Protein AF-A0A8X6Y2C9-F1 (afdb_monomer_lite)

Radius of gyration: 22.51 Å; chains: 1; bounding box: 79×58×52 Å

pLDDT: mean 70.16, std 21.87, range [25.2, 94.19]

Organism: NCBI:txid2747483

Structure (mmCIF, N/CA/C/O backbone):
data_AF-A0A8X6Y2C9-F1
#
_entry.id   AF-A0A8X6Y2C9-F1
#
loop_
_atom_site.group_PDB
_atom_site.id
_atom_site.type_symbol
_atom_site.label_atom_id
_atom_site.label_alt_id
_atom_site.label_comp_id
_atom_site.label_asym_id
_atom_site.label_entity_id
_atom_site.label_seq_id
_atom_site.pdbx_PDB_ins_code
_atom_site.Cartn_x
_atom_site.Cartn_y
_atom_site.Cartn_z
_atom_site.occupancy
_atom_site.B_iso_or_equiv
_atom_site.auth_seq_id
_atom_site.auth_comp_id
_atom_site.auth_asym_id
_atom_site.auth_atom_id
_atom_site.pdbx_PDB_model_num
ATOM 1 N N . MET A 1 1 ? 17.420 25.147 -17.576 1.00 33.81 1 MET A N 1
ATOM 2 C CA . MET A 1 1 ? 16.337 26.021 -17.066 1.00 33.81 1 MET A CA 1
ATOM 3 C C . MET A 1 1 ? 15.923 25.520 -15.687 1.00 33.81 1 MET A C 1
ATOM 5 O O . MET A 1 1 ? 15.596 24.346 -15.585 1.00 33.81 1 MET A O 1
ATOM 9 N N . ARG A 1 2 ? 15.961 26.350 -14.636 1.00 35.62 2 ARG A N 1
ATOM 10 C CA . ARG A 1 2 ? 15.297 26.038 -13.353 1.00 35.62 2 ARG A CA 1
ATOM 11 C C . ARG A 1 2 ? 13.885 26.624 -13.417 1.00 35.62 2 ARG A C 1
ATOM 13 O O . ARG A 1 2 ? 13.754 27.781 -13.800 1.00 35.62 2 ARG A O 1
ATOM 20 N N . ARG A 1 3 ? 12.850 25.849 -13.085 1.00 40.28 3 ARG A N 1
ATOM 21 C CA . ARG A 1 3 ? 11.472 26.363 -13.002 1.00 40.28 3 ARG A CA 1
ATOM 22 C C . ARG A 1 3 ? 11.284 26.976 -11.614 1.00 40.28 3 ARG A C 1
ATOM 24 O O . ARG A 1 3 ? 11.578 26.311 -10.624 1.00 40.28 3 ARG A O 1
ATOM 31 N N . SER A 1 4 ? 10.870 28.236 -11.542 1.00 37.91 4 SER A N 1
ATOM 32 C CA . SER A 1 4 ? 10.647 28.934 -10.277 1.00 37.91 4 SER A CA 1
ATOM 33 C C . SER A 1 4 ? 9.431 28.366 -9.538 1.00 37.91 4 SER A C 1
ATOM 35 O O . SER A 1 4 ? 8.377 28.145 -10.131 1.00 37.91 4 SER A O 1
ATOM 37 N N . GLN A 1 5 ? 9.574 28.164 -8.227 1.00 46.62 5 GLN A N 1
ATOM 38 C CA . GLN A 1 5 ? 8.449 28.137 -7.293 1.00 46.62 5 GLN A CA 1
ATOM 39 C C . GLN A 1 5 ? 8.512 29.417 -6.464 1.00 46.62 5 GLN A C 1
ATOM 41 O O . GLN A 1 5 ? 9.248 29.507 -5.484 1.00 46.62 5 GLN A O 1
ATOM 46 N N . GLU A 1 6 ? 7.756 30.426 -6.886 1.00 44.75 6 GLU A N 1
ATOM 47 C CA . GLU A 1 6 ? 7.560 31.646 -6.109 1.00 44.75 6 GLU A CA 1
ATOM 48 C C . GLU A 1 6 ? 6.491 31.395 -5.042 1.00 44.75 6 GLU A C 1
ATOM 50 O O . GLU A 1 6 ? 5.298 31.609 -5.256 1.00 44.75 6 GLU A O 1
ATOM 55 N N . CYS A 1 7 ? 6.919 30.934 -3.865 1.00 53.97 7 CYS A N 1
ATOM 56 C CA . CYS A 1 7 ? 6.076 30.976 -2.672 1.00 53.97 7 CYS A CA 1
ATOM 57 C C . CYS A 1 7 ? 5.871 32.441 -2.259 1.00 53.97 7 CYS A C 1
ATOM 59 O O . CYS A 1 7 ? 6.694 33.024 -1.552 1.00 53.97 7 CYS A O 1
ATOM 61 N N . SER A 1 8 ? 4.781 33.040 -2.744 1.00 54.94 8 SER A N 1
ATOM 62 C CA . SER A 1 8 ? 4.395 34.422 -2.443 1.00 54.94 8 SER A CA 1
ATOM 63 C C . SER A 1 8 ? 4.280 34.679 -0.935 1.00 54.94 8 SER A C 1
ATOM 65 O O . SER A 1 8 ? 3.746 33.859 -0.184 1.00 54.94 8 SER A O 1
ATOM 67 N N . LYS A 1 9 ? 4.729 35.861 -0.493 1.00 63.56 9 LYS A N 1
ATOM 68 C CA . LYS A 1 9 ? 4.618 36.341 0.895 1.00 63.56 9 LYS A CA 1
ATOM 69 C C . LYS A 1 9 ? 3.190 36.803 1.249 1.00 63.56 9 LYS A C 1
ATOM 71 O O . LYS A 1 9 ? 3.012 37.953 1.638 1.00 63.56 9 LYS A O 1
ATOM 76 N N . SER A 1 10 ? 2.181 35.937 1.132 1.00 65.81 10 SER A N 1
ATOM 77 C CA . SER A 1 10 ? 0.881 36.117 1.810 1.00 65.81 10 SER A CA 1
ATOM 78 C C . SER A 1 10 ? 0.013 34.851 1.752 1.00 65.81 10 SER A C 1
ATOM 80 O O . SER A 1 10 ? -0.954 34.782 0.998 1.00 65.81 10 SER A O 1
ATOM 82 N N . PHE A 1 11 ? 0.350 33.835 2.550 1.00 68.19 11 PHE A N 1
ATOM 83 C CA . PHE A 1 11 ? -0.528 32.681 2.766 1.00 68.19 11 PHE A CA 1
ATOM 84 C C . PHE A 1 11 ? -0.586 32.336 4.255 1.00 68.19 11 PHE A C 1
ATOM 86 O O . PHE A 1 11 ? 0.386 31.853 4.830 1.00 68.19 11 PHE A O 1
ATOM 93 N N . VAL A 1 12 ? -1.741 32.601 4.867 1.00 80.81 12 VAL A N 1
ATOM 94 C CA . VAL A 1 12 ? -2.097 32.142 6.213 1.00 80.81 12 VAL A CA 1
ATOM 95 C C . VAL A 1 12 ? -3.151 31.059 6.038 1.00 80.81 12 VAL A C 1
ATOM 97 O O . VAL A 1 12 ? -4.280 31.357 5.655 1.00 80.81 12 VAL A O 1
ATOM 100 N N . ASP A 1 13 ? -2.772 29.808 6.280 1.00 81.38 13 ASP A N 1
ATOM 101 C CA . ASP A 1 13 ? -3.717 28.695 6.309 1.00 81.38 13 ASP A CA 1
ATOM 102 C C . ASP A 1 13 ? -4.386 28.597 7.690 1.00 81.38 13 ASP A C 1
ATOM 104 O O . ASP A 1 13 ? -3.751 28.812 8.724 1.00 81.38 13 ASP A O 1
ATOM 108 N N . GLN A 1 14 ? -5.680 28.279 7.695 1.00 84.75 14 GLN A N 1
ATOM 109 C CA . GLN A 1 14 ? -6.484 27.999 8.891 1.00 84.75 14 GLN A CA 1
ATOM 110 C C . GLN A 1 14 ? -7.299 26.702 8.723 1.00 84.75 14 GLN A C 1
ATOM 112 O O . GLN A 1 14 ? -8.355 26.526 9.334 1.00 84.75 14 GLN A O 1
ATOM 117 N N . SER A 1 15 ? -6.814 25.787 7.880 1.00 90.44 15 SER A N 1
ATOM 118 C CA . SER A 1 15 ? -7.383 24.454 7.694 1.00 90.44 15 SER A CA 1
ATOM 119 C C . SER A 1 15 ? -7.352 23.634 8.986 1.00 90.44 15 SER A C 1
ATOM 121 O O . SER A 1 15 ? -6.408 23.680 9.773 1.00 90.44 15 SER A O 1
ATOM 123 N N . GLY A 1 16 ? -8.397 22.838 9.197 1.00 90.12 16 GLY A N 1
ATOM 124 C CA . GLY A 1 16 ? -8.560 22.010 10.387 1.00 90.12 16 GLY A CA 1
ATOM 125 C C . GLY A 1 16 ? -9.852 21.201 10.339 1.00 90.12 16 GLY A C 1
ATOM 126 O O . GLY A 1 16 ? -10.563 21.199 9.335 1.00 90.12 16 GLY A O 1
ATOM 127 N N . PHE A 1 17 ? -10.173 20.513 11.434 1.00 88.56 17 PHE A N 1
ATOM 128 C CA . PHE A 1 17 ? -11.377 19.690 11.553 1.00 88.56 17 PHE A CA 1
ATOM 129 C C . PHE A 1 17 ? -12.195 20.073 12.791 1.00 88.56 17 PHE A C 1
ATOM 131 O O . PHE A 1 17 ? -11.650 20.459 13.823 1.00 88.56 17 PHE A O 1
ATOM 138 N N . LYS A 1 18 ? -13.523 19.945 12.695 1.00 88.75 18 LYS A N 1
ATOM 139 C CA . LYS A 1 18 ? -14.457 20.180 13.802 1.00 88.75 18 LYS A CA 1
ATOM 140 C C . LYS A 1 18 ? -15.058 18.851 14.248 1.00 88.75 18 LYS A C 1
ATOM 142 O O . LYS A 1 18 ? -15.754 18.199 13.475 1.00 88.75 18 LYS A O 1
ATOM 147 N N . VAL A 1 19 ? -14.789 18.455 15.491 1.00 87.94 19 VAL A N 1
ATOM 148 C CA . VAL A 1 19 ? -15.338 17.225 16.078 1.00 87.94 19 VAL A CA 1
ATOM 149 C C . VAL A 1 19 ? -16.692 17.521 16.716 1.00 87.94 19 VAL A C 1
ATOM 151 O O . VAL A 1 19 ? -16.802 18.399 17.567 1.00 87.94 19 VAL A O 1
ATOM 154 N N . TYR A 1 20 ? -17.706 16.747 16.339 1.00 87.56 20 TYR A N 1
ATOM 155 C CA . TYR A 1 20 ? -19.001 16.713 17.013 1.00 87.56 20 TYR A CA 1
ATOM 156 C C . TYR A 1 20 ? -19.075 15.436 17.851 1.00 87.56 20 TYR A C 1
ATOM 158 O O . TYR A 1 20 ? -18.937 14.335 17.319 1.00 87.56 20 TYR A O 1
ATOM 166 N N . PHE A 1 21 ? -19.275 15.579 19.160 1.00 88.62 21 PHE A N 1
ATOM 167 C CA . PHE A 1 21 ? -19.332 14.467 20.109 1.00 88.62 21 PHE A CA 1
ATOM 168 C C . PHE A 1 21 ? -20.653 14.466 20.888 1.00 88.62 21 PHE A C 1
ATOM 170 O O . PHE A 1 21 ? -21.414 15.430 20.872 1.00 88.62 21 PHE A O 1
ATOM 177 N N . THR A 1 22 ? -20.928 13.354 21.565 1.00 89.88 22 THR A N 1
ATOM 178 C CA . THR A 1 22 ? -22.046 13.194 22.502 1.00 89.88 22 THR A CA 1
ATOM 179 C C . THR A 1 22 ? -21.473 12.865 23.883 1.00 89.88 22 THR A C 1
ATOM 181 O O . THR A 1 22 ? -20.456 12.172 23.942 1.00 89.88 22 THR A O 1
ATOM 184 N N . PRO A 1 23 ? -22.075 13.338 24.992 1.00 90.19 23 PRO A N 1
ATOM 185 C CA . PRO A 1 23 ? -21.642 12.955 26.337 1.00 90.19 23 PRO A CA 1
ATOM 186 C C . PRO A 1 23 ? -21.921 11.475 26.655 1.00 90.19 23 PRO A C 1
ATOM 188 O O . PRO A 1 23 ? -21.314 10.922 27.566 1.00 90.19 23 PRO A O 1
ATOM 191 N N . ASN A 1 24 ? -22.820 10.825 25.907 1.00 91.69 24 ASN A N 1
ATOM 192 C CA . ASN A 1 24 ? -23.211 9.437 26.133 1.00 91.69 24 ASN A CA 1
ATOM 193 C C . ASN A 1 24 ? -22.386 8.493 25.249 1.00 91.69 24 ASN A C 1
ATOM 195 O O . ASN A 1 24 ? -22.417 8.593 24.020 1.00 91.69 24 ASN A O 1
ATOM 199 N N . LEU A 1 25 ? -21.681 7.542 25.867 1.00 87.19 25 LEU A N 1
ATOM 200 C CA . LEU A 1 25 ? -20.888 6.542 25.149 1.00 87.19 25 LEU A CA 1
ATOM 201 C C . LEU A 1 25 ? -21.763 5.673 24.228 1.00 87.19 25 LEU A C 1
ATOM 203 O O . LEU A 1 25 ? -22.886 5.292 24.565 1.00 87.19 25 LEU A O 1
ATOM 207 N N . ARG A 1 26 ? -21.225 5.329 23.052 1.00 85.31 26 ARG A N 1
ATOM 208 C CA . ARG A 1 26 ? -21.839 4.358 22.133 1.00 85.31 26 ARG A CA 1
ATOM 209 C C . ARG A 1 26 ? -21.495 2.930 22.571 1.00 85.31 26 ARG A C 1
ATOM 211 O O . ARG A 1 26 ? -20.509 2.709 23.259 1.00 85.31 26 ARG A O 1
ATOM 218 N N . ARG A 1 27 ? -22.279 1.944 22.116 1.00 83.19 27 ARG A N 1
ATOM 219 C CA . ARG A 1 27 ? -22.096 0.516 22.464 1.00 83.19 27 ARG A CA 1
ATOM 220 C C . ARG A 1 27 ? -20.717 -0.054 22.086 1.00 83.19 27 ARG A C 1
ATOM 222 O O . ARG A 1 27 ? -20.278 -1.003 22.723 1.00 83.19 27 ARG A O 1
ATOM 229 N N . TYR A 1 28 ? -20.070 0.482 21.051 1.00 81.69 28 TYR A N 1
ATOM 230 C CA . TYR A 1 28 ? -18.765 0.027 20.569 1.00 81.69 28 TYR A CA 1
ATOM 231 C C . TYR A 1 28 ? -17.891 1.218 20.164 1.00 81.69 28 TYR A C 1
ATOM 233 O O . TYR A 1 28 ? -18.370 2.123 19.476 1.00 81.69 28 TYR A O 1
ATOM 241 N N . ASP A 1 29 ? -16.607 1.160 20.518 1.00 81.38 29 ASP A N 1
ATOM 242 C CA . ASP A 1 29 ? -15.560 2.015 19.954 1.00 81.38 29 ASP A CA 1
ATOM 243 C C . ASP A 1 29 ? -15.336 1.689 18.474 1.00 81.38 29 ASP A C 1
ATOM 245 O O . ASP A 1 29 ? -15.275 0.517 18.103 1.00 81.38 29 ASP A O 1
ATOM 249 N N . ALA A 1 30 ? -15.126 2.710 17.644 1.00 81.88 30 ALA A N 1
ATOM 250 C CA . ALA A 1 30 ? -14.674 2.544 16.264 1.00 81.88 30 ALA A CA 1
ATOM 251 C C . ALA A 1 30 ? -13.187 2.906 16.113 1.00 81.88 30 ALA A C 1
ATOM 253 O O . ALA A 1 30 ? -12.636 3.680 16.894 1.00 81.88 30 ALA A O 1
ATOM 254 N N . MET A 1 31 ? -12.537 2.334 15.103 1.00 82.88 31 MET A N 1
ATOM 255 C CA . MET A 1 31 ? -11.120 2.509 14.790 1.00 82.88 31 MET A CA 1
ATOM 256 C C . MET A 1 31 ? -10.895 2.282 13.288 1.00 82.88 31 MET A C 1
ATOM 258 O O . MET A 1 31 ? -11.702 1.631 12.630 1.00 82.88 31 MET A O 1
ATOM 262 N N . THR A 1 32 ? -9.794 2.794 12.738 1.00 82.25 32 THR A N 1
ATOM 263 C CA . THR A 1 32 ? -9.388 2.508 11.352 1.00 82.25 32 THR A CA 1
ATOM 264 C C . THR A 1 32 ? -8.214 1.532 11.347 1.00 82.25 32 THR A C 1
ATOM 266 O O . THR A 1 32 ? -7.223 1.757 12.043 1.00 82.25 32 THR A O 1
ATOM 269 N N . LEU A 1 33 ? -8.308 0.459 10.557 1.00 85.62 33 LEU A N 1
ATOM 270 C CA . LEU A 1 33 ? -7.205 -0.450 10.256 1.00 85.62 33 LEU A CA 1
ATOM 271 C C . LEU A 1 33 ? -6.653 -0.110 8.870 1.00 85.62 33 LEU A C 1
ATOM 273 O O . LEU A 1 33 ? -7.358 -0.195 7.866 1.00 85.62 33 LEU A O 1
ATOM 277 N N . MET A 1 34 ? -5.374 0.241 8.813 1.00 88.44 34 MET A N 1
ATOM 278 C CA . MET A 1 34 ? -4.636 0.357 7.559 1.00 88.44 34 MET A CA 1
ATOM 279 C C . MET A 1 34 ? -4.104 -1.025 7.153 1.00 88.44 34 MET A C 1
ATOM 281 O O . MET A 1 34 ? -3.376 -1.654 7.927 1.00 88.44 34 MET A O 1
ATOM 285 N N . VAL A 1 35 ? -4.430 -1.486 5.948 1.00 90.44 35 VAL A N 1
ATOM 286 C CA . VAL A 1 35 ? -3.886 -2.723 5.361 1.00 90.44 35 VAL A CA 1
ATOM 287 C C . VAL A 1 35 ? -3.359 -2.468 3.954 1.00 90.44 35 VAL A C 1
ATOM 289 O O . VAL A 1 35 ? -3.814 -1.545 3.282 1.00 90.44 35 VAL A O 1
ATOM 292 N N . GLY A 1 36 ? -2.412 -3.289 3.502 1.00 90.62 36 GLY A N 1
ATOM 293 C CA . GLY A 1 36 ? -1.857 -3.207 2.152 1.00 90.62 36 GLY A CA 1
ATOM 294 C C . GLY A 1 36 ? -0.337 -3.306 2.128 1.00 90.62 36 GLY A C 1
ATOM 295 O O . GLY A 1 36 ? 0.266 -4.010 2.941 1.00 90.62 36 GLY A O 1
ATOM 296 N N . ALA A 1 37 ? 0.276 -2.652 1.147 1.00 93.06 37 ALA A N 1
ATOM 297 C CA . ALA A 1 37 ? 1.717 -2.637 0.987 1.00 93.06 37 ALA A CA 1
ATOM 298 C C . ALA A 1 37 ? 2.385 -1.742 2.040 1.00 93.06 37 ALA A C 1
ATOM 300 O O . ALA A 1 37 ? 1.828 -0.731 2.472 1.00 93.06 37 ALA A O 1
ATOM 301 N N . SER A 1 38 ? 3.607 -2.089 2.434 1.00 91.56 38 SER A N 1
ATOM 302 C CA . SER A 1 38 ? 4.461 -1.183 3.205 1.00 91.56 38 SER A CA 1
ATOM 303 C C . SER A 1 38 ? 4.731 0.102 2.413 1.00 91.56 38 SER A C 1
ATOM 305 O O . SER A 1 38 ? 4.991 0.054 1.212 1.00 91.56 38 SER A O 1
ATOM 307 N N . VAL A 1 39 ? 4.708 1.261 3.077 1.00 89.62 39 VAL A N 1
ATOM 308 C CA . VAL A 1 39 ? 5.066 2.548 2.453 1.00 89.62 39 VAL A CA 1
ATOM 309 C C . VAL A 1 39 ? 6.583 2.724 2.520 1.00 89.62 39 VAL A C 1
ATOM 311 O O . VAL A 1 39 ? 7.102 3.484 3.337 1.00 89.62 39 VAL A O 1
ATOM 314 N N . ASP A 1 40 ? 7.295 1.953 1.700 1.00 87.19 40 ASP A N 1
ATOM 315 C CA . ASP A 1 40 ? 8.756 1.952 1.617 1.00 87.19 40 ASP A CA 1
ATOM 316 C C . ASP A 1 40 ? 9.251 1.880 0.151 1.00 87.19 40 ASP A C 1
ATOM 318 O O . ASP A 1 40 ? 8.481 1.499 -0.738 1.00 87.19 40 ASP A O 1
ATOM 322 N N . PRO A 1 41 ? 10.518 2.249 -0.135 1.00 86.75 41 PRO A N 1
ATOM 323 C CA . PRO A 1 41 ? 11.042 2.318 -1.503 1.00 86.75 41 PRO A CA 1
ATOM 324 C C . PRO A 1 41 ? 11.225 0.965 -2.199 1.00 86.75 41 PRO A C 1
ATOM 326 O O . PRO A 1 41 ? 11.630 0.937 -3.356 1.00 86.75 41 PRO A O 1
ATOM 329 N N . CYS A 1 42 ? 10.988 -0.156 -1.521 1.00 86.56 42 CYS A N 1
ATOM 330 C CA . CYS A 1 42 ? 11.128 -1.489 -2.101 1.00 86.56 42 CYS A CA 1
ATOM 331 C C . CYS A 1 42 ? 9.829 -1.938 -2.792 1.00 86.56 42 CYS A C 1
ATOM 333 O O . CYS A 1 42 ? 9.840 -2.853 -3.608 1.00 86.56 42 CYS A O 1
ATOM 335 N N . ILE A 1 43 ? 8.721 -1.222 -2.581 1.00 89.69 43 ILE A N 1
ATOM 336 C CA . ILE A 1 43 ? 7.607 -1.212 -3.532 1.00 89.69 43 ILE A CA 1
ATOM 337 C C . ILE A 1 43 ? 8.051 -0.444 -4.786 1.00 89.69 43 ILE A C 1
ATOM 339 O O . ILE A 1 43 ? 8.351 0.748 -4.706 1.00 89.69 43 ILE A O 1
ATOM 343 N N . VAL A 1 44 ? 8.092 -1.104 -5.948 1.00 91.50 44 VAL A N 1
ATOM 344 C CA . VAL A 1 44 ? 8.496 -0.481 -7.223 1.00 91.50 44 VAL A CA 1
ATOM 345 C C . VAL A 1 44 ? 7.503 -0.767 -8.348 1.00 91.50 44 VAL A C 1
ATOM 347 O O . VAL A 1 44 ? 7.068 -1.897 -8.549 1.00 91.50 44 VAL A O 1
ATOM 350 N N . VAL A 1 45 ? 7.163 0.278 -9.104 1.00 92.50 45 VAL A N 1
ATOM 351 C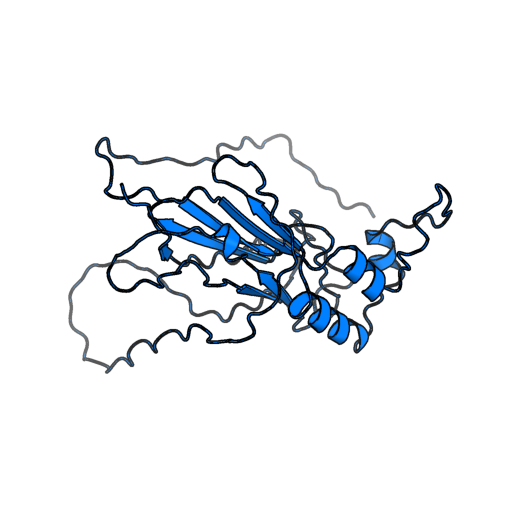 CA . VAL A 1 45 ? 6.311 0.245 -10.297 1.00 92.50 45 VAL A CA 1
ATOM 352 C C . VAL A 1 45 ? 7.171 0.633 -11.512 1.00 92.50 45 VAL A C 1
ATOM 354 O O . VAL A 1 45 ? 7.630 1.781 -11.600 1.00 92.50 45 VAL A O 1
ATOM 357 N N . PRO A 1 46 ? 7.407 -0.294 -12.458 1.00 92.31 46 PRO A N 1
ATOM 358 C CA . PRO A 1 46 ? 8.122 -0.021 -13.702 1.00 92.31 46 PRO A CA 1
ATOM 359 C C . PRO A 1 46 ? 7.444 1.059 -14.564 1.00 92.31 46 PRO A C 1
ATOM 361 O O . PRO A 1 46 ? 6.214 1.163 -14.549 1.00 92.31 46 PRO A O 1
ATOM 364 N N . PRO A 1 47 ? 8.199 1.834 -15.365 1.00 91.62 47 PRO A N 1
ATOM 365 C CA . PRO A 1 47 ? 7.634 2.775 -16.330 1.00 91.62 47 PRO A CA 1
ATOM 366 C C . PRO A 1 47 ? 6.948 2.062 -17.509 1.00 91.62 47 PRO A C 1
ATOM 368 O O . PRO A 1 47 ? 7.244 0.905 -17.824 1.00 91.62 47 PRO A O 1
ATOM 371 N N . GLY A 1 48 ? 6.043 2.769 -18.192 1.00 90.06 48 GLY A N 1
ATOM 372 C CA . GLY A 1 48 ? 5.449 2.321 -19.458 1.00 90.06 48 GLY A CA 1
ATOM 373 C C . GLY A 1 48 ? 4.381 1.219 -19.363 1.00 90.06 48 GLY A C 1
ATOM 374 O O . GLY A 1 48 ? 3.996 0.668 -20.394 1.00 90.06 48 GLY A O 1
ATOM 375 N N . ARG A 1 49 ? 3.893 0.851 -18.169 1.00 89.81 49 ARG A N 1
ATOM 376 C CA . ARG A 1 49 ? 3.009 -0.314 -17.971 1.00 89.81 49 ARG A CA 1
ATOM 377 C C . ARG A 1 49 ? 1.545 0.085 -17.820 1.00 89.81 49 ARG A C 1
ATOM 379 O O . ARG A 1 49 ? 1.156 0.661 -16.816 1.00 89.81 49 ARG A O 1
ATOM 386 N N . ARG A 1 50 ? 0.711 -0.318 -18.786 1.00 90.38 50 ARG A N 1
ATOM 387 C CA . ARG A 1 50 ? -0.757 -0.110 -18.771 1.00 90.38 50 ARG A CA 1
ATOM 388 C C . ARG A 1 50 ? -1.472 -0.833 -17.619 1.00 90.38 50 ARG A C 1
ATOM 390 O O . ARG A 1 50 ? -2.589 -0.475 -17.261 1.00 90.38 50 ARG A O 1
ATOM 397 N N . LYS A 1 51 ? -0.859 -1.899 -17.102 1.00 92.19 51 LYS A N 1
ATOM 398 C CA . LYS A 1 51 ? -1.236 -2.600 -15.873 1.00 92.19 51 LYS A CA 1
ATOM 399 C C . LYS A 1 51 ? 0.040 -3.095 -15.205 1.00 92.19 51 LYS A C 1
ATOM 401 O O . LYS A 1 51 ? 0.900 -3.638 -15.897 1.00 92.19 51 LYS A O 1
ATOM 406 N N . PHE A 1 52 ? 0.130 -2.917 -13.895 1.00 91.94 52 PHE A N 1
ATOM 407 C CA . PHE A 1 52 ? 1.133 -3.530 -13.029 1.00 91.94 52 PHE A CA 1
ATOM 408 C C . PHE A 1 52 ? 0.525 -3.682 -11.632 1.00 91.94 52 PHE A C 1
ATOM 410 O O . PHE A 1 52 ? 0.115 -2.683 -11.039 1.00 91.94 52 PHE A O 1
ATOM 417 N N . THR A 1 53 ? 0.401 -4.909 -11.127 1.00 93.06 53 THR A N 1
ATOM 418 C CA . THR A 1 53 ? -0.336 -5.218 -9.893 1.00 93.06 53 THR A CA 1
ATOM 419 C C . THR A 1 53 ? 0.608 -5.547 -8.745 1.00 93.06 53 THR A C 1
ATOM 421 O O . THR A 1 53 ? 1.337 -6.533 -8.805 1.00 93.06 53 THR A O 1
ATOM 424 N N . ILE A 1 54 ? 0.535 -4.775 -7.662 1.00 92.94 54 ILE A N 1
ATOM 425 C CA . ILE A 1 54 ? 1.263 -5.046 -6.415 1.00 92.94 54 ILE A CA 1
ATOM 426 C C . ILE A 1 54 ? 0.270 -5.513 -5.347 1.00 92.94 54 ILE A C 1
ATOM 428 O O . ILE A 1 54 ? -0.842 -4.984 -5.260 1.00 92.94 54 ILE A O 1
ATOM 432 N N . ALA A 1 55 ? 0.672 -6.499 -4.542 1.00 93.06 55 ALA A N 1
ATOM 433 C CA . ALA A 1 55 ? -0.117 -7.009 -3.424 1.00 93.06 55 ALA A CA 1
ATOM 434 C C . ALA A 1 55 ? 0.386 -6.502 -2.066 1.00 93.06 55 ALA A C 1
ATOM 436 O O . ALA A 1 55 ? 1.562 -6.188 -1.880 1.00 93.06 55 ALA A O 1
ATOM 437 N N . GLY A 1 56 ? -0.513 -6.489 -1.086 1.00 92.00 56 GLY A N 1
ATOM 438 C CA . GLY A 1 56 ? -0.198 -6.234 0.311 1.00 92.00 56 GLY A CA 1
ATOM 439 C C . GLY A 1 56 ? -1.096 -7.040 1.241 1.00 92.00 56 GLY A C 1
ATOM 440 O O . GLY A 1 56 ? -2.310 -7.088 1.055 1.00 92.00 56 GLY A O 1
ATOM 441 N N . HIS A 1 57 ? -0.501 -7.681 2.240 1.00 91.75 57 HIS A N 1
ATOM 442 C CA . HIS A 1 57 ? -1.119 -8.722 3.053 1.00 91.75 57 HIS A CA 1
ATOM 443 C C . HIS A 1 57 ? -1.253 -8.291 4.516 1.00 91.75 57 HIS A C 1
ATOM 445 O O . HIS A 1 57 ? -0.289 -7.833 5.134 1.00 91.75 57 HIS A O 1
ATOM 451 N N . ALA A 1 58 ? -2.431 -8.499 5.103 1.00 89.00 58 ALA A N 1
ATOM 452 C CA . ALA A 1 58 ? -2.610 -8.445 6.546 1.00 89.00 58 ALA A CA 1
ATOM 453 C C . ALA A 1 58 ? -2.425 -9.847 7.138 1.00 89.00 58 ALA A C 1
ATOM 455 O O . ALA A 1 58 ? -3.217 -10.749 6.865 1.00 89.00 58 ALA A O 1
ATOM 456 N N . ASP A 1 59 ? -1.388 -10.034 7.955 1.00 86.62 59 ASP A N 1
ATOM 457 C CA . ASP A 1 59 ? -1.123 -11.330 8.578 1.00 86.62 59 ASP A CA 1
ATOM 458 C C . ASP A 1 59 ? -2.237 -11.677 9.580 1.00 86.62 59 ASP A C 1
ATOM 460 O O . ASP A 1 59 ? -2.519 -10.857 10.459 1.00 86.62 59 ASP A O 1
ATOM 464 N N . PRO A 1 60 ? -2.865 -12.870 9.510 1.00 81.12 60 PRO A N 1
ATOM 465 C CA . PRO A 1 60 ? -3.933 -13.251 10.435 1.00 81.12 60 PRO A CA 1
ATOM 466 C C . PRO A 1 60 ? -3.528 -13.150 11.913 1.00 81.12 60 PRO A C 1
ATOM 468 O O . PRO A 1 60 ? -4.348 -12.812 12.767 1.00 81.12 60 PRO A O 1
ATOM 471 N N . ARG A 1 61 ? -2.240 -13.357 12.229 1.00 82.94 61 ARG A N 1
ATOM 472 C CA . ARG A 1 61 ? -1.674 -13.220 13.585 1.00 82.94 61 ARG A CA 1
ATOM 473 C C . ARG A 1 61 ? -1.700 -11.768 14.078 1.00 82.94 61 ARG A C 1
ATOM 475 O O . ARG A 1 61 ? -1.688 -11.516 15.283 1.00 82.94 61 ARG A O 1
ATOM 482 N N . CYS A 1 62 ? -1.795 -10.806 13.164 1.00 79.25 62 CYS A N 1
ATOM 483 C CA . CYS A 1 62 ? -1.987 -9.398 13.473 1.00 79.25 62 CYS A CA 1
ATOM 484 C C . CYS A 1 62 ? -3.454 -9.019 13.709 1.00 79.25 62 CYS A C 1
ATOM 486 O O . CYS A 1 62 ? -3.674 -7.957 14.279 1.00 79.25 62 CYS A O 1
ATOM 488 N N . LEU A 1 63 ? -4.447 -9.845 13.352 1.00 75.25 63 LEU A N 1
ATOM 489 C CA . LEU A 1 63 ? -5.869 -9.462 13.391 1.00 75.25 63 LEU A CA 1
ATOM 490 C C . LEU A 1 63 ? -6.605 -9.786 14.711 1.00 75.25 63 LEU A C 1
ATOM 492 O O . LEU A 1 63 ? -7.612 -9.149 15.003 1.00 75.25 63 LEU A O 1
ATOM 496 N N . GLY A 1 64 ? -6.071 -10.671 15.561 1.00 62.28 64 GLY A N 1
ATOM 497 C CA . GLY A 1 64 ? -6.604 -10.937 16.915 1.00 62.28 64 GLY A CA 1
ATOM 498 C C . GLY A 1 64 ? -7.785 -11.935 16.991 1.00 62.28 64 GLY A C 1
ATOM 499 O O . GLY A 1 64 ? -8.174 -12.460 15.948 1.00 62.28 64 GLY A O 1
ATOM 500 N N . PRO A 1 65 ? -8.308 -12.262 18.203 1.00 52.03 65 PRO A N 1
ATOM 501 C CA . PRO A 1 65 ? -9.040 -13.523 18.412 1.00 52.03 65 PRO A CA 1
ATOM 502 C C . PRO A 1 65 ? -10.575 -13.533 18.688 1.00 52.03 65 PRO A C 1
ATOM 504 O O . PRO A 1 65 ? -11.106 -14.639 18.743 1.00 52.03 65 PRO A O 1
ATOM 507 N N . ASP A 1 66 ? -11.322 -12.422 18.842 1.00 45.53 66 ASP A N 1
ATOM 508 C CA . ASP A 1 66 ? -12.638 -12.466 19.557 1.00 45.53 66 ASP A CA 1
ATOM 509 C C . ASP A 1 66 ? -13.964 -12.183 18.735 1.00 45.53 66 ASP A C 1
ATOM 511 O O . ASP A 1 66 ? -14.029 -12.583 17.572 1.00 45.53 66 ASP A O 1
ATOM 515 N N . TYR A 1 67 ? -15.077 -11.584 19.270 1.00 44.06 67 TYR A N 1
ATOM 516 C CA . TYR A 1 67 ? -16.454 -11.480 18.613 1.00 44.06 67 TYR A CA 1
ATOM 517 C C . TYR A 1 67 ? -17.161 -10.056 18.582 1.00 44.06 67 TYR A C 1
ATOM 519 O O . TYR A 1 67 ? -16.720 -9.172 19.303 1.00 44.06 67 TYR A O 1
ATOM 527 N N . ARG A 1 68 ? -18.287 -9.650 17.905 1.00 36.75 68 ARG A N 1
ATOM 528 C CA . ARG A 1 68 ? -19.083 -9.915 16.641 1.00 36.75 68 ARG A CA 1
ATOM 529 C C . ARG A 1 68 ? -20.204 -8.813 16.403 1.00 36.75 68 ARG A C 1
ATOM 531 O O . ARG A 1 68 ? -20.420 -7.987 17.288 1.00 36.75 68 ARG A O 1
ATOM 538 N N . TYR A 1 69 ? -20.943 -8.822 15.262 1.00 33.62 69 TYR A N 1
ATOM 539 C CA . TYR A 1 69 ? -22.304 -8.244 14.917 1.00 33.62 69 TYR A CA 1
ATOM 540 C C . TYR A 1 69 ? -22.654 -6.753 14.566 1.00 33.62 69 TYR A C 1
ATOM 542 O O . TYR A 1 69 ? -22.686 -5.904 15.458 1.00 33.62 69 TYR A O 1
ATOM 550 N N . LEU A 1 70 ? -23.191 -6.524 13.353 1.00 34.31 70 LEU A N 1
ATOM 551 C CA . LEU A 1 70 ? -24.463 -5.865 12.923 1.00 34.31 70 LEU A CA 1
ATOM 552 C C . LEU A 1 70 ? -25.006 -6.611 11.641 1.00 34.31 70 LEU A C 1
ATOM 554 O O . LEU A 1 70 ? -24.741 -7.814 11.584 1.00 34.31 70 LEU A O 1
ATOM 558 N N . PRO A 1 71 ? -25.807 -6.085 10.658 1.00 44.12 71 PRO A N 1
ATOM 559 C CA . PRO A 1 71 ? -26.849 -6.930 10.039 1.00 44.12 71 PRO A CA 1
ATOM 560 C C . PRO A 1 71 ? -26.496 -7.515 8.656 1.00 44.12 71 PRO A C 1
ATOM 562 O O . PRO A 1 71 ? -27.007 -8.572 8.303 1.00 44.12 71 PRO A O 1
ATOM 565 N N . GLN A 1 72 ? -25.628 -6.857 7.881 1.00 56.47 72 GLN A N 1
ATOM 566 C CA . GLN A 1 72 ? -25.030 -7.393 6.655 1.00 56.47 72 GLN A CA 1
ATOM 567 C C . GLN A 1 72 ? -23.611 -6.822 6.516 1.00 56.47 72 GLN A C 1
ATOM 569 O O . GLN A 1 72 ? -23.350 -5.883 5.772 1.00 56.47 72 GLN A O 1
ATOM 574 N N . GLU A 1 73 ? -22.706 -7.367 7.327 1.00 55.69 73 GLU A N 1
ATOM 575 C CA . GLU A 1 73 ? -21.291 -6.991 7.403 1.00 55.69 73 GLU A CA 1
ATOM 576 C C . GLU A 1 73 ? -20.420 -8.095 6.798 1.00 55.69 73 GLU A C 1
ATOM 578 O O . GLU A 1 73 ? -20.749 -9.280 6.909 1.00 55.69 73 GLU A O 1
ATOM 583 N N . VAL A 1 74 ? -19.245 -7.742 6.270 1.00 64.75 74 VAL A N 1
ATOM 584 C CA . VAL A 1 74 ? -18.185 -8.733 6.047 1.00 64.75 74 VAL A CA 1
ATOM 585 C C . VAL A 1 74 ? -17.461 -8.961 7.378 1.00 64.75 74 VAL A C 1
ATOM 587 O O . VAL A 1 74 ? -16.638 -8.156 7.817 1.00 64.75 74 VAL A O 1
ATOM 590 N N . VAL A 1 75 ? -17.819 -10.057 8.051 1.00 66.44 75 VAL A N 1
ATOM 591 C CA . VAL A 1 75 ? -17.214 -10.478 9.323 1.00 66.44 75 VAL A CA 1
ATOM 592 C C . VAL A 1 75 ? -15.864 -11.135 9.049 1.00 66.44 75 VAL A C 1
ATOM 594 O O . VAL A 1 75 ? -15.822 -12.276 8.592 1.00 66.44 75 VAL A O 1
ATOM 597 N N . VAL A 1 76 ? -14.779 -10.429 9.371 1.00 68.88 76 VAL A N 1
ATOM 598 C CA . VAL A 1 76 ? -13.413 -10.973 9.354 1.00 68.88 76 VAL A CA 1
ATOM 599 C C . VAL A 1 76 ? -13.187 -11.746 10.650 1.00 68.88 76 VAL A C 1
ATOM 601 O O . VAL A 1 76 ? -13.366 -11.206 11.743 1.00 68.88 76 VAL A O 1
ATOM 604 N N . LYS A 1 77 ? -12.824 -13.022 10.541 1.00 6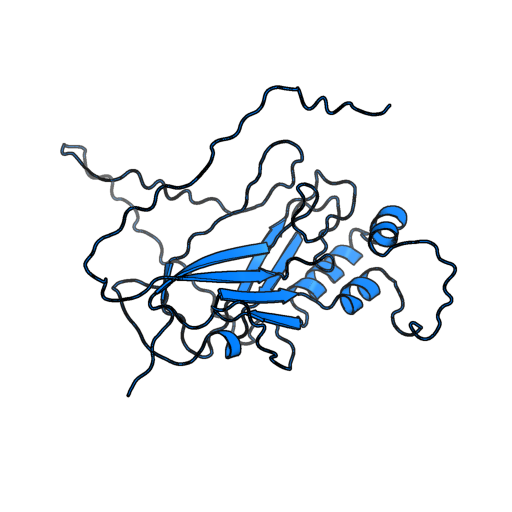9.19 77 LYS A N 1
ATOM 605 C CA . LYS A 1 77 ? -12.594 -13.921 11.674 1.00 69.19 77 LYS A CA 1
ATOM 606 C C . LYS A 1 77 ? -11.103 -14.059 12.001 1.00 69.19 77 LYS A C 1
ATOM 608 O O . LYS A 1 77 ? -10.254 -13.855 11.132 1.00 69.19 77 LYS A O 1
ATOM 613 N N . PRO A 1 78 ? -10.762 -14.488 13.227 1.00 66.56 78 PRO A N 1
ATOM 614 C CA . PRO A 1 78 ? -9.417 -14.953 13.544 1.00 66.56 78 PRO A CA 1
ATOM 615 C C . PRO A 1 78 ? -8.993 -16.065 12.574 1.00 66.56 78 PRO A C 1
ATOM 617 O O . PRO A 1 78 ? -9.708 -17.054 12.411 1.00 66.56 78 PRO A O 1
ATOM 620 N N . GLY A 1 79 ? -7.840 -15.898 11.925 1.00 71.25 79 GLY A N 1
ATOM 621 C CA . GLY A 1 79 ? -7.347 -16.813 10.888 1.00 71.25 79 GLY A CA 1
ATOM 622 C C . GLY A 1 79 ? -7.661 -16.391 9.446 1.00 71.25 79 GLY A C 1
ATOM 623 O O . GLY A 1 79 ? -6.984 -16.874 8.537 1.00 71.25 79 GLY A O 1
ATOM 624 N N . ASP A 1 80 ? -8.598 -15.463 9.219 1.00 77.88 80 ASP A N 1
ATOM 625 C CA . ASP A 1 80 ? -8.835 -14.899 7.886 1.00 77.88 80 ASP A CA 1
ATOM 626 C C . ASP A 1 80 ? -7.663 -13.998 7.457 1.00 77.88 80 ASP A C 1
ATOM 628 O O . ASP A 1 80 ? -7.042 -13.310 8.269 1.00 77.88 80 ASP A O 1
ATOM 632 N N . HIS A 1 81 ? -7.369 -13.987 6.156 1.00 81.81 81 HIS A N 1
ATOM 633 C CA . HIS A 1 81 ? -6.272 -13.228 5.555 1.00 81.81 81 HIS A CA 1
ATOM 634 C C . HIS A 1 81 ? -6.835 -12.162 4.604 1.00 81.81 81 HIS A C 1
ATOM 636 O O . HIS A 1 81 ? -7.434 -12.491 3.580 1.00 81.81 81 HIS A O 1
ATOM 642 N N . LEU A 1 82 ? -6.607 -10.882 4.915 1.00 86.31 82 LEU A N 1
ATOM 643 C CA . LEU A 1 82 ? -6.932 -9.771 4.016 1.00 86.31 82 LEU A CA 1
ATOM 644 C C . LEU A 1 82 ? -5.766 -9.510 3.056 1.00 86.31 82 LEU A C 1
ATOM 646 O O . LEU A 1 82 ? -4.645 -9.271 3.498 1.00 86.31 82 LEU A O 1
ATOM 650 N N . THR A 1 83 ? -6.034 -9.513 1.752 1.00 88.56 83 THR A N 1
ATOM 651 C CA . THR A 1 83 ? -5.083 -9.088 0.714 1.00 88.56 83 THR A CA 1
ATOM 652 C C . THR A 1 83 ? -5.651 -7.879 -0.020 1.00 88.56 83 THR A C 1
ATOM 654 O O . THR A 1 83 ? -6.798 -7.905 -0.461 1.00 88.56 83 THR A O 1
ATOM 657 N N . VAL A 1 84 ? -4.845 -6.827 -0.145 1.00 88.50 84 VAL A N 1
ATOM 658 C CA . VAL A 1 84 ? -5.096 -5.665 -1.003 1.00 88.50 84 VAL A CA 1
ATOM 659 C C . VAL A 1 84 ? -4.303 -5.857 -2.288 1.00 88.50 84 VAL A C 1
ATOM 661 O O . VAL A 1 84 ? -3.122 -6.193 -2.228 1.00 88.50 84 VAL A O 1
ATOM 664 N N . GLU A 1 85 ? -4.927 -5.610 -3.435 1.00 91.31 85 GLU A N 1
ATOM 665 C CA . GLU A 1 85 ? -4.239 -5.489 -4.721 1.00 91.31 85 GLU A CA 1
ATOM 666 C C . GLU A 1 85 ? -4.398 -4.062 -5.245 1.00 91.31 85 GLU A C 1
ATOM 668 O O . GLU A 1 85 ? -5.507 -3.526 -5.252 1.00 91.31 85 GLU A O 1
ATOM 673 N N . CYS A 1 86 ? -3.310 -3.463 -5.725 1.00 90.81 86 CYS A N 1
ATOM 674 C CA . 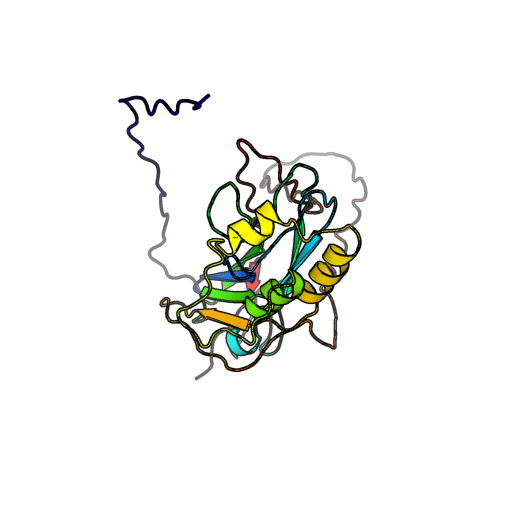CYS A 1 86 ? -3.338 -2.172 -6.407 1.00 90.81 86 CYS A CA 1
ATOM 675 C C . CYS A 1 86 ? -2.766 -2.335 -7.813 1.00 90.81 86 CYS A C 1
ATOM 677 O O . CYS A 1 86 ? -1.626 -2.771 -7.970 1.00 90.81 86 CYS A O 1
ATOM 679 N N . THR A 1 87 ? -3.571 -2.011 -8.831 1.00 93.00 87 THR A N 1
ATOM 680 C CA . THR A 1 87 ? -3.182 -2.114 -10.246 1.00 93.00 87 THR A CA 1
ATOM 681 C C . THR A 1 87 ? -2.953 -0.726 -10.829 1.00 93.00 87 THR A C 1
ATOM 683 O O . THR A 1 87 ? -3.898 0.040 -11.023 1.00 93.00 87 THR A O 1
ATOM 686 N N . TYR A 1 88 ? -1.695 -0.433 -11.135 1.00 92.00 88 TYR A N 1
ATOM 687 C CA . TYR A 1 88 ? -1.238 0.862 -11.623 1.00 92.00 88 TYR A CA 1
ATOM 688 C C . TYR A 1 88 ? -1.227 0.935 -13.154 1.00 92.00 88 TYR A C 1
ATOM 690 O O . TYR A 1 88 ? -0.894 -0.047 -13.822 1.00 92.00 88 TYR A O 1
ATOM 698 N N . ASP A 1 89 ? -1.522 2.118 -13.698 1.00 92.75 89 ASP A N 1
ATOM 699 C CA . ASP A 1 89 ? -1.236 2.491 -15.087 1.00 92.75 89 ASP A CA 1
ATOM 700 C C . ASP A 1 89 ? -0.114 3.545 -15.112 1.00 92.75 89 ASP A C 1
ATOM 702 O O . ASP A 1 89 ? -0.322 4.734 -14.848 1.00 92.75 89 ASP A O 1
ATOM 706 N N . SER A 1 90 ? 1.101 3.077 -15.406 1.00 93.00 90 SER A N 1
ATOM 707 C CA . SER A 1 90 ? 2.336 3.856 -15.475 1.00 93.00 90 SER A CA 1
ATOM 708 C C . SER A 1 90 ? 2.740 4.230 -16.907 1.00 93.00 90 SER A C 1
ATOM 710 O O . SER A 1 90 ? 3.880 4.649 -17.117 1.00 93.00 90 SER A O 1
ATOM 712 N N . THR A 1 91 ? 1.852 4.144 -17.914 1.00 92.12 91 THR A N 1
ATOM 713 C CA . THR A 1 91 ? 2.213 4.542 -19.297 1.00 92.12 91 THR A CA 1
ATOM 714 C C . THR A 1 91 ? 2.632 6.009 -19.415 1.00 92.12 91 THR A C 1
ATOM 716 O O . THR A 1 91 ? 3.371 6.359 -20.327 1.00 92.12 91 THR A O 1
ATOM 719 N N . GLY A 1 92 ? 2.187 6.867 -18.489 1.00 90.19 92 GLY A N 1
ATOM 720 C CA . GLY A 1 92 ? 2.612 8.268 -18.381 1.00 90.19 92 GLY A CA 1
ATOM 721 C C . GLY A 1 92 ? 3.936 8.499 -17.633 1.00 90.19 92 GLY A C 1
ATOM 722 O O . GLY A 1 92 ? 4.328 9.651 -17.456 1.00 90.19 92 GLY A O 1
ATOM 723 N N . ARG A 1 93 ? 4.619 7.445 -17.162 1.00 88.81 93 ARG A N 1
ATOM 724 C CA . ARG A 1 93 ? 5.904 7.522 -16.447 1.00 88.81 93 ARG A CA 1
ATOM 725 C C . ARG A 1 93 ? 7.038 6.991 -17.324 1.00 88.81 93 ARG A C 1
ATOM 727 O O . ARG A 1 93 ? 6.940 5.902 -17.881 1.00 88.81 93 ARG A O 1
ATOM 734 N N . ASN A 1 94 ? 8.132 7.748 -17.387 1.00 89.19 94 ASN A N 1
ATOM 735 C CA . ASN A 1 94 ? 9.379 7.400 -18.078 1.00 89.19 94 ASN A CA 1
ATOM 736 C C . ASN A 1 94 ? 10.461 6.816 -17.148 1.00 89.19 94 ASN A C 1
ATOM 738 O O . ASN A 1 94 ? 11.461 6.302 -17.635 1.00 89.19 94 ASN A O 1
ATOM 742 N N . ILE A 1 95 ? 10.268 6.897 -15.828 1.00 89.50 95 ILE A N 1
ATOM 743 C CA . ILE A 1 95 ? 11.196 6.409 -14.800 1.00 89.50 95 ILE A CA 1
ATOM 744 C C . ILE A 1 95 ? 10.488 5.484 -13.805 1.00 89.50 95 ILE A C 1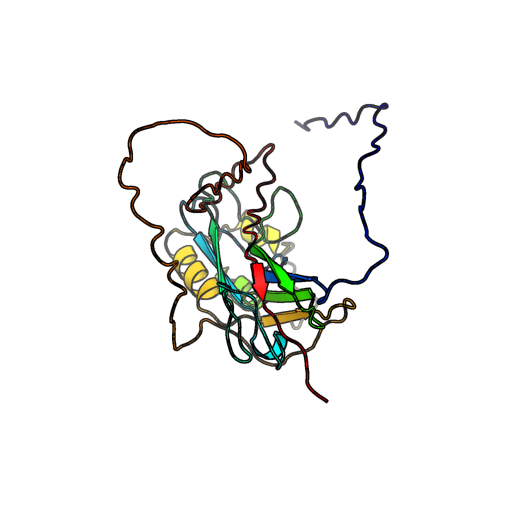
ATOM 746 O O . ILE A 1 95 ? 9.277 5.599 -13.586 1.00 89.50 95 ILE A O 1
ATOM 750 N N . THR A 1 96 ? 11.262 4.601 -13.167 1.00 90.25 96 THR A N 1
ATOM 751 C CA . THR A 1 96 ? 10.812 3.764 -12.044 1.00 90.25 96 THR A CA 1
ATOM 752 C C . THR A 1 96 ? 10.132 4.617 -10.977 1.00 90.25 96 THR A C 1
ATOM 754 O O . THR A 1 96 ? 10.695 5.609 -10.505 1.00 90.25 96 THR A O 1
ATOM 757 N N . THR A 1 97 ? 8.912 4.232 -10.613 1.00 91.62 97 THR A N 1
ATOM 758 C CA . THR A 1 97 ? 8.105 4.891 -9.584 1.00 91.62 97 THR A CA 1
ATOM 759 C C . THR A 1 97 ? 8.168 4.057 -8.308 1.00 91.62 97 THR A C 1
ATOM 761 O O . THR A 1 97 ? 7.946 2.852 -8.348 1.00 91.62 97 THR A O 1
ATOM 764 N N . PHE A 1 98 ? 8.519 4.684 -7.188 1.00 92.25 98 PHE A N 1
ATOM 765 C CA . PHE A 1 98 ? 8.794 4.006 -5.915 1.00 92.25 98 PHE A CA 1
ATOM 766 C C . PHE A 1 98 ? 7.653 4.187 -4.916 1.00 92.25 98 PHE A C 1
ATOM 768 O O . PHE A 1 98 ? 6.930 5.181 -4.981 1.00 92.25 98 PHE A O 1
ATOM 775 N N . GLY A 1 99 ? 7.550 3.282 -3.946 1.00 89.88 99 GLY A N 1
ATOM 776 C CA . GLY A 1 99 ? 6.708 3.453 -2.771 1.00 89.88 99 GLY A CA 1
ATOM 777 C C . GLY A 1 99 ? 7.166 4.626 -1.902 1.00 89.88 99 GLY A C 1
ATOM 778 O O . GLY A 1 99 ? 8.367 4.869 -1.744 1.00 89.88 99 GLY A O 1
ATOM 779 N N . GLY A 1 100 ? 6.216 5.378 -1.344 1.00 89.62 100 GLY A N 1
ATOM 780 C CA . GLY A 1 100 ? 6.509 6.472 -0.417 1.00 89.62 100 GLY A CA 1
ATOM 781 C C . GLY A 1 100 ? 5.394 7.510 -0.294 1.00 89.62 100 GLY A C 1
ATOM 782 O O . GLY A 1 100 ? 4.276 7.301 -0.746 1.00 89.62 100 GLY A O 1
ATOM 783 N N . LEU A 1 101 ? 5.707 8.636 0.351 1.00 88.38 101 LEU A N 1
ATOM 784 C CA . LEU A 1 101 ? 4.736 9.682 0.710 1.00 88.38 101 LEU A CA 1
ATOM 785 C C . LEU A 1 101 ? 4.730 10.888 -0.251 1.00 88.38 101 LEU A C 1
ATOM 787 O O . LEU A 1 101 ? 3.868 11.757 -0.135 1.00 88.38 101 LEU A O 1
ATOM 791 N N . GLY A 1 102 ? 5.700 10.988 -1.165 1.00 82.06 102 GLY A N 1
ATOM 792 C CA . GLY A 1 102 ? 5.816 12.103 -2.107 1.00 82.06 102 GLY A CA 1
ATOM 793 C C . GLY A 1 102 ? 4.876 11.988 -3.311 1.00 82.06 102 GLY A C 1
ATOM 794 O O . GLY A 1 102 ? 4.527 10.899 -3.744 1.00 82.06 102 GLY A O 1
ATOM 795 N N . THR A 1 103 ? 4.536 13.114 -3.940 1.00 82.94 103 THR A N 1
ATOM 796 C CA . THR A 1 103 ? 3.649 13.168 -5.127 1.00 82.94 103 THR A CA 1
ATOM 797 C C . THR A 1 103 ? 4.218 12.500 -6.388 1.00 82.94 103 THR A C 1
ATOM 799 O O . THR A 1 103 ? 3.485 12.247 -7.341 1.00 82.94 103 THR A O 1
ATOM 802 N N . GLY A 1 104 ? 5.525 12.220 -6.417 1.00 85.06 104 GLY A N 1
ATOM 803 C CA . GLY A 1 104 ? 6.169 11.402 -7.450 1.00 85.06 104 GLY A CA 1
ATOM 804 C C . GLY A 1 104 ? 6.190 9.899 -7.137 1.00 85.06 104 GLY A C 1
ATOM 805 O O . GLY A 1 104 ? 6.537 9.116 -8.020 1.00 85.06 104 GLY A O 1
ATOM 806 N N . GLN A 1 105 ? 5.833 9.506 -5.914 1.00 90.62 105 GLN A N 1
ATOM 807 C CA . GLN A 1 105 ? 5.813 8.132 -5.405 1.00 90.62 105 GLN A CA 1
ATOM 808 C C . GLN A 1 105 ? 4.385 7.564 -5.427 1.00 90.62 105 GLN A C 1
ATOM 810 O O . GLN A 1 105 ? 3.442 8.262 -5.790 1.00 90.62 105 GLN A O 1
ATOM 815 N N . GLU A 1 106 ? 4.240 6.294 -5.054 1.00 92.25 106 GLU A N 1
ATOM 816 C CA . GLU A 1 106 ? 2.956 5.592 -4.966 1.00 92.25 106 GLU A CA 1
ATOM 817 C C . GLU A 1 106 ? 2.737 4.925 -3.601 1.00 92.25 106 GLU A C 1
ATOM 819 O O . GLU A 1 106 ? 3.667 4.719 -2.818 1.00 92.25 106 GLU A O 1
ATOM 824 N N . MET A 1 107 ? 1.486 4.554 -3.323 1.00 93.19 107 MET A N 1
ATOM 825 C CA . MET A 1 107 ? 1.096 3.764 -2.151 1.00 93.19 107 MET A CA 1
ATOM 826 C C . MET A 1 107 ? 0.032 2.734 -2.532 1.00 93.19 107 MET A C 1
ATOM 828 O O . MET A 1 107 ? -0.839 3.013 -3.354 1.00 93.19 107 MET A O 1
ATOM 832 N N . CYS A 1 108 ? 0.056 1.561 -1.895 1.00 92.88 108 CYS A N 1
ATOM 833 C CA . CYS A 1 108 ? -1.036 0.589 -1.972 1.00 92.88 108 CYS A CA 1
ATOM 834 C C . CYS A 1 108 ? -1.625 0.374 -0.577 1.00 92.88 108 CYS A C 1
ATOM 836 O O . CYS A 1 108 ? -1.147 -0.472 0.173 1.00 92.88 108 CYS A O 1
ATOM 838 N N . LEU A 1 109 ? -2.631 1.168 -0.205 1.00 89.88 109 LEU A N 1
ATOM 839 C CA . LEU A 1 109 ? -3.239 1.146 1.128 1.00 89.88 109 LEU A CA 1
ATOM 840 C C . LEU A 1 109 ? -4.765 1.155 1.037 1.00 89.88 109 LEU A C 1
ATOM 842 O O . LEU A 1 109 ? -5.340 2.004 0.359 1.00 89.88 109 LEU A O 1
ATOM 846 N N . ALA A 1 110 ? -5.412 0.283 1.806 1.00 83.19 110 ALA A N 1
ATOM 847 C CA . ALA A 1 110 ? -6.832 0.368 2.122 1.00 83.19 110 ALA A CA 1
ATOM 848 C C . ALA A 1 110 ? -7.015 0.780 3.592 1.00 83.19 110 ALA A C 1
ATOM 850 O O . ALA A 1 110 ? -6.337 0.273 4.490 1.00 83.19 110 ALA A O 1
ATOM 851 N N . PHE A 1 111 ? -7.949 1.701 3.833 1.00 82.69 111 PHE A N 1
ATOM 852 C CA . PHE A 1 111 ? -8.291 2.209 5.162 1.00 82.69 111 PHE A CA 1
ATOM 853 C C . PHE A 1 111 ? -9.660 1.662 5.561 1.00 82.69 111 PHE A C 1
ATOM 855 O O . PHE A 1 111 ? -10.702 2.231 5.240 1.00 82.69 111 PHE A O 1
ATOM 862 N N . ILE A 1 112 ? -9.639 0.526 6.249 1.00 80.00 112 ILE A N 1
ATOM 863 C CA . ILE A 1 112 ? -10.830 -0.167 6.732 1.00 80.00 112 ILE A CA 1
ATOM 864 C C . ILE A 1 112 ? -11.327 0.550 7.984 1.00 80.00 112 ILE A C 1
ATOM 866 O O . ILE A 1 112 ? -10.637 0.554 9.004 1.00 80.00 112 ILE A O 1
ATOM 870 N N . LEU A 1 113 ? -12.526 1.126 7.936 1.00 76.31 113 LEU A N 1
ATOM 871 C CA . LEU A 1 113 ? -13.205 1.588 9.146 1.00 76.31 113 LEU A CA 1
ATOM 872 C C 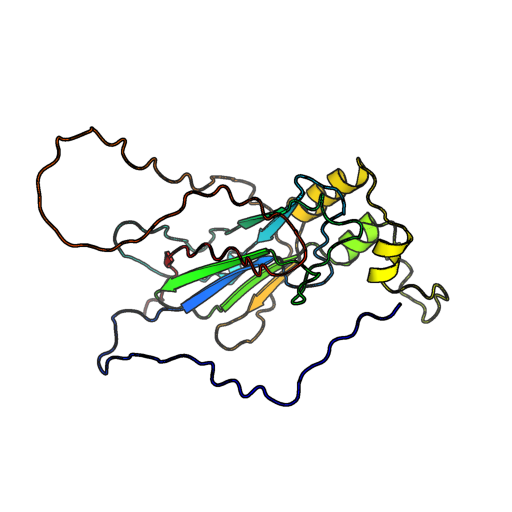. LEU A 1 113 ? -13.838 0.374 9.830 1.00 76.31 113 LEU A C 1
ATOM 874 O O . LEU A 1 113 ? -14.428 -0.475 9.163 1.00 76.31 113 LEU A O 1
ATOM 878 N N . TYR A 1 114 ? -13.714 0.262 11.149 1.00 74.12 114 TYR A N 1
ATOM 879 C CA . TYR A 1 114 ? -14.236 -0.891 11.870 1.00 74.12 114 TYR A CA 1
ATOM 880 C C . TYR A 1 114 ? -14.616 -0.588 13.319 1.00 74.12 114 TYR A C 1
ATOM 882 O O . TYR A 1 114 ? -14.258 0.441 13.886 1.00 74.12 114 TYR A O 1
ATOM 890 N N . TYR A 1 115 ? -15.347 -1.518 13.923 1.00 74.00 115 TYR A N 1
ATOM 891 C CA . TYR A 1 115 ? -15.694 -1.565 15.345 1.00 74.00 115 TYR A CA 1
ATOM 892 C C . TYR A 1 115 ? -15.978 -3.032 15.734 1.00 74.00 115 TYR A C 1
ATOM 894 O O . TYR A 1 115 ? -16.095 -3.859 14.836 1.00 74.00 115 TYR A O 1
ATOM 902 N N . PRO A 1 116 ? -16.150 -3.360 17.028 1.00 77.06 116 PRO A N 1
ATOM 903 C CA . PRO A 1 116 ? -15.439 -2.696 18.105 1.00 77.06 116 PRO A CA 1
ATOM 904 C C . PRO A 1 116 ? -13.929 -2.619 17.837 1.00 77.06 116 PRO A C 1
ATOM 906 O O . PRO A 1 116 ? -13.340 -3.437 17.133 1.00 77.06 116 PRO A O 1
ATOM 909 N N . ARG A 1 117 ? -13.300 -1.594 18.399 1.00 79.25 117 ARG A N 1
ATOM 910 C CA . ARG A 1 117 ? -11.856 -1.384 18.340 1.00 79.25 117 ARG A CA 1
ATOM 911 C C . ARG A 1 117 ? -11.088 -2.591 18.892 1.00 79.25 117 ARG A C 1
ATOM 913 O O . ARG A 1 117 ? -11.310 -3.003 20.026 1.00 79.25 117 ARG A O 1
ATOM 920 N N . ILE A 1 118 ? -10.115 -3.072 18.122 1.00 76.19 118 ILE A N 1
ATOM 921 C CA . ILE A 1 118 ? -9.067 -3.981 18.590 1.00 76.19 118 ILE A CA 1
ATOM 922 C C . ILE A 1 118 ? -7.774 -3.186 18.786 1.00 76.19 118 ILE A C 1
ATOM 924 O O . ILE A 1 118 ? -7.627 -2.059 18.309 1.00 76.19 118 ILE A O 1
ATOM 928 N N . ALA A 1 119 ? -6.796 -3.768 19.477 1.00 76.56 119 ALA A N 1
ATOM 929 C CA . ALA A 1 119 ? -5.508 -3.125 19.739 1.00 76.56 119 ALA A CA 1
ATOM 930 C C . ALA A 1 119 ? -4.579 -3.114 18.501 1.00 76.56 119 ALA A C 1
ATOM 932 O O . ALA A 1 119 ? -3.416 -3.506 18.602 1.00 76.56 119 ALA A O 1
ATOM 933 N N . ARG A 1 120 ? -5.083 -2.720 17.321 1.00 81.12 120 ARG A N 1
ATOM 934 C CA . ARG A 1 120 ? -4.384 -2.722 16.022 1.00 81.12 120 ARG A CA 1
ATOM 935 C C . ARG A 1 120 ? -4.742 -1.479 15.208 1.00 81.12 120 ARG A C 1
ATOM 937 O O . ARG A 1 120 ? -5.918 -1.145 15.075 1.00 81.12 120 ARG A O 1
ATOM 944 N N . ALA A 1 121 ? -3.723 -0.834 14.643 1.00 81.44 121 ALA A N 1
ATOM 945 C CA . ALA A 1 121 ? -3.870 0.321 13.756 1.00 81.44 121 ALA A CA 1
ATOM 946 C C . ALA A 1 121 ? -3.416 0.025 12.320 1.00 81.44 121 ALA A C 1
ATOM 948 O O . ALA A 1 121 ? -3.992 0.560 11.374 1.00 81.44 121 ALA A O 1
ATOM 949 N N . ARG A 1 122 ? -2.390 -0.820 12.131 1.00 88.25 122 ARG A N 1
ATOM 950 C CA . ARG A 1 122 ? -1.859 -1.152 10.798 1.00 88.25 122 ARG A CA 1
ATOM 951 C C . ARG A 1 122 ? -1.404 -2.607 10.710 1.00 88.25 122 ARG A C 1
ATOM 953 O O . ARG A 1 122 ? -0.811 -3.115 11.661 1.00 88.25 122 ARG A O 1
ATOM 960 N N . SER A 1 123 ? -1.603 -3.233 9.555 1.00 91.00 123 SER A N 1
ATOM 961 C CA . SER A 1 123 ? -0.968 -4.496 9.169 1.00 91.00 123 SER A CA 1
ATOM 962 C C . SER A 1 123 ? -0.567 -4.411 7.699 1.00 91.00 123 SER A C 1
ATOM 964 O O . SER A 1 123 ? -1.405 -4.591 6.818 1.00 91.00 123 SER A O 1
ATOM 966 N N . LEU A 1 124 ? 0.704 -4.097 7.449 1.00 93.00 124 LEU A N 1
ATOM 967 C CA . LEU A 1 124 ? 1.263 -3.920 6.107 1.00 93.00 124 LEU A CA 1
ATOM 968 C C . LEU A 1 124 ? 2.242 -5.048 5.773 1.00 93.00 124 LEU A C 1
ATOM 970 O O . LEU A 1 124 ? 2.790 -5.680 6.677 1.00 93.00 124 LEU A O 1
ATOM 974 N N . SER A 1 125 ? 2.516 -5.266 4.489 1.00 94.19 125 SER A N 1
ATOM 975 C CA . SER A 1 125 ? 3.569 -6.188 4.046 1.00 94.19 125 SER A CA 1
ATOM 976 C C . SER A 1 125 ? 4.268 -5.685 2.787 1.00 94.19 125 SER A C 1
ATOM 978 O O . SER A 1 125 ? 3.599 -5.124 1.925 1.00 94.19 125 SER A O 1
ATOM 980 N N . SER A 1 126 ? 5.549 -5.982 2.598 1.00 93.06 126 SER A N 1
ATOM 981 C CA . SER A 1 126 ? 6.240 -5.764 1.317 1.00 93.06 126 SER A CA 1
ATOM 982 C C . SER A 1 126 ? 7.110 -6.962 0.948 1.00 93.06 126 SER A C 1
ATOM 984 O O . SER A 1 126 ? 7.639 -7.651 1.827 1.00 93.06 126 SER A O 1
ATOM 986 N N . ALA A 1 127 ? 7.277 -7.203 -0.356 1.00 92.25 127 ALA A N 1
ATOM 987 C CA . ALA A 1 127 ? 8.391 -7.995 -0.869 1.00 92.25 127 ALA A CA 1
ATOM 988 C C . ALA A 1 127 ? 9.707 -7.443 -0.293 1.00 92.25 127 ALA A C 1
ATOM 990 O O . ALA 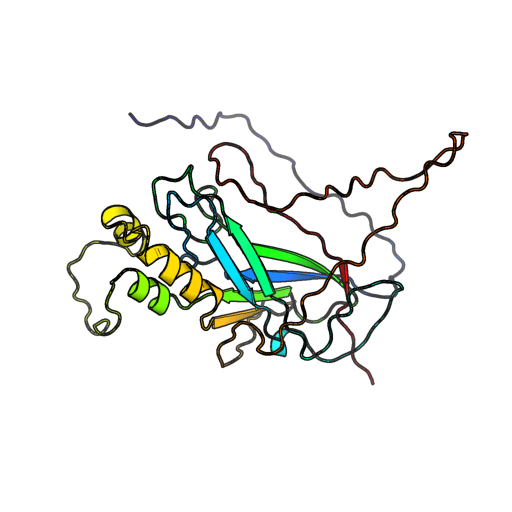A 1 127 ? 9.849 -6.232 -0.110 1.00 92.25 127 ALA A O 1
ATOM 991 N N . THR A 1 128 ? 10.659 -8.313 0.052 1.00 90.00 128 THR A N 1
ATOM 992 C CA . THR A 1 128 ? 11.890 -7.846 0.703 1.00 90.00 128 THR A CA 1
ATOM 993 C C . THR A 1 128 ? 12.710 -6.971 -0.241 1.00 90.00 128 THR A C 1
ATOM 995 O O . THR A 1 128 ? 12.824 -7.248 -1.435 1.00 90.00 128 THR A O 1
ATOM 998 N N . CYS A 1 129 ? 13.339 -5.932 0.308 1.00 85.31 129 CYS A N 1
ATOM 999 C CA . CYS A 1 129 ? 14.233 -5.057 -0.448 1.00 85.31 129 CYS A CA 1
ATOM 1000 C C . CYS A 1 129 ? 15.326 -5.826 -1.196 1.00 85.31 129 CYS A C 1
ATOM 1002 O O . CYS A 1 129 ? 15.732 -5.414 -2.275 1.00 85.31 129 CYS A O 1
ATOM 1004 N N . ASP A 1 130 ? 15.776 -6.955 -0.654 1.00 85.75 130 ASP A N 1
ATOM 1005 C CA . ASP A 1 130 ? 16.820 -7.775 -1.263 1.00 85.75 130 ASP A CA 1
ATOM 1006 C C . ASP A 1 130 ? 16.299 -8.592 -2.453 1.00 85.75 130 ASP A C 1
ATOM 1008 O O . ASP A 1 130 ? 16.977 -8.650 -3.472 1.00 85.75 130 ASP A O 1
ATOM 1012 N N . LEU A 1 131 ? 15.051 -9.084 -2.412 1.00 88.19 131 LEU A N 1
ATOM 1013 C CA . LEU A 1 131 ? 14.382 -9.632 -3.601 1.00 88.19 131 LEU A CA 1
ATOM 1014 C C . LEU A 1 131 ? 14.243 -8.560 -4.694 1.00 88.19 131 LEU A C 1
ATOM 1016 O O . LEU A 1 131 ? 14.508 -8.826 -5.862 1.00 88.19 131 LEU A O 1
ATOM 1020 N N . VAL A 1 132 ? 13.875 -7.335 -4.316 1.00 87.50 132 VAL A N 1
ATOM 1021 C CA . VAL A 1 132 ? 13.689 -6.204 -5.242 1.00 87.50 132 VAL A CA 1
ATOM 1022 C C . VAL A 1 132 ? 15.020 -5.762 -5.869 1.00 87.50 132 VAL A C 1
ATOM 1024 O O . VAL A 1 132 ? 15.072 -5.513 -7.072 1.00 87.50 132 VAL A O 1
ATOM 1027 N N . LYS A 1 133 ? 16.116 -5.751 -5.095 1.00 84.56 133 LYS A N 1
ATOM 1028 C CA . LYS A 1 133 ? 17.494 -5.586 -5.596 1.00 84.56 133 LYS A CA 1
ATOM 1029 C C . LYS A 1 133 ? 17.873 -6.702 -6.578 1.00 84.56 133 LYS A C 1
ATOM 1031 O O . LYS A 1 133 ? 18.320 -6.403 -7.682 1.00 84.56 133 LYS A O 1
ATOM 1036 N N . SER A 1 134 ? 17.654 -7.970 -6.219 1.00 83.25 134 SER A N 1
ATOM 1037 C CA . SER A 1 134 ? 17.994 -9.114 -7.078 1.00 83.25 134 SER A CA 1
ATOM 1038 C C . SER A 1 134 ? 17.210 -9.120 -8.396 1.00 83.25 134 SER A C 1
ATOM 1040 O O . SER A 1 134 ? 17.786 -9.397 -9.445 1.00 83.25 134 SER A O 1
ATOM 1042 N N . LEU A 1 135 ? 15.926 -8.740 -8.377 1.00 82.50 135 LEU A N 1
ATOM 1043 C CA . LEU A 1 135 ? 15.104 -8.551 -9.584 1.00 82.50 135 LEU A CA 1
ATOM 1044 C C . LEU A 1 135 ? 15.626 -7.428 -10.500 1.00 82.50 135 LEU A C 1
ATOM 1046 O O . LEU A 1 135 ? 15.334 -7.431 -11.692 1.00 82.50 135 LEU A O 1
ATOM 1050 N N . ALA A 1 136 ? 16.413 -6.496 -9.959 1.00 78.06 136 ALA A N 1
ATOM 1051 C CA . ALA A 1 136 ? 17.093 -5.430 -10.692 1.00 78.06 136 ALA A CA 1
ATOM 1052 C C . ALA A 1 136 ? 18.545 -5.766 -11.077 1.00 78.06 136 ALA A C 1
ATOM 1054 O O . ALA A 1 136 ? 19.272 -4.879 -11.528 1.00 78.06 136 ALA A O 1
ATOM 1055 N N . GLY A 1 137 ? 18.988 -7.013 -10.877 1.00 75.75 137 GLY A N 1
ATOM 1056 C CA . GLY A 1 137 ? 20.348 -7.460 -11.188 1.00 75.75 137 GLY A CA 1
ATOM 1057 C C . GLY A 1 137 ? 21.426 -7.015 -10.191 1.00 75.75 137 GLY A C 1
ATOM 1058 O O . GLY A 1 137 ? 22.606 -7.133 -10.504 1.00 75.75 137 GLY A O 1
ATOM 1059 N N . LEU A 1 138 ? 21.054 -6.509 -9.010 1.00 75.00 138 LEU A N 1
ATOM 1060 C CA . LEU A 1 138 ? 22.005 -6.191 -7.940 1.00 75.00 138 LEU A CA 1
ATOM 1061 C C . LEU A 1 138 ? 22.308 -7.448 -7.111 1.00 75.00 138 LEU A C 1
ATOM 1063 O O . LEU A 1 138 ? 21.393 -8.048 -6.539 1.00 75.00 138 LEU A O 1
ATOM 1067 N N . ASP A 1 139 ? 23.585 -7.824 -7.014 1.00 61.97 139 ASP A N 1
ATOM 1068 C CA . ASP A 1 139 ? 24.025 -8.911 -6.133 1.00 61.97 139 ASP A CA 1
ATOM 1069 C C . ASP A 1 139 ? 24.004 -8.459 -4.665 1.00 61.97 139 ASP A C 1
ATOM 1071 O O . ASP A 1 139 ? 24.565 -7.429 -4.296 1.00 61.97 139 ASP A O 1
ATOM 1075 N N . THR A 1 140 ? 23.351 -9.247 -3.813 1.00 61.50 140 THR A N 1
ATOM 1076 C CA . THR A 1 140 ? 23.218 -8.990 -2.375 1.00 61.50 140 THR A CA 1
ATOM 1077 C C . THR A 1 140 ? 24.180 -9.826 -1.526 1.00 61.50 140 THR A C 1
ATOM 1079 O O . THR A 1 140 ? 24.086 -9.786 -0.301 1.00 61.50 140 THR A O 1
ATOM 1082 N N . ARG A 1 141 ? 25.082 -10.620 -2.127 1.00 53.09 141 ARG A N 1
ATOM 1083 C CA . ARG A 1 141 ? 26.051 -11.456 -1.388 1.00 53.09 141 ARG A CA 1
ATOM 1084 C C . ARG A 1 141 ? 27.296 -10.715 -0.904 1.00 53.09 141 ARG A C 1
ATOM 1086 O O . ARG A 1 141 ? 27.856 -11.123 0.109 1.00 53.09 141 ARG A O 1
ATOM 1093 N N . ASN A 1 142 ? 27.701 -9.639 -1.576 1.00 46.22 142 ASN A N 1
ATOM 1094 C CA . ASN A 1 142 ? 28.965 -8.944 -1.298 1.00 46.22 142 ASN A CA 1
ATOM 1095 C C . ASN A 1 142 ? 28.836 -7.741 -0.344 1.00 46.22 142 ASN A C 1
ATOM 1097 O O . ASN A 1 142 ? 29.741 -6.918 -0.270 1.00 46.22 142 ASN A O 1
ATOM 1101 N N . SER A 1 143 ? 27.753 -7.631 0.433 1.00 46.72 143 SER A N 1
ATOM 1102 C CA . SER A 1 143 ? 27.596 -6.593 1.471 1.00 46.72 143 SER A CA 1
ATOM 1103 C C . SER A 1 143 ? 28.431 -6.887 2.733 1.00 46.72 143 SER A C 1
ATOM 1105 O O . SER A 1 143 ? 27.890 -6.989 3.829 1.00 46.72 143 SER A O 1
ATOM 1107 N N . ASN A 1 144 ? 29.744 -7.065 2.558 1.00 43.66 144 ASN A N 1
ATOM 1108 C CA . ASN A 1 144 ? 30.722 -7.392 3.604 1.00 43.66 144 ASN A CA 1
ATOM 1109 C C . ASN A 1 144 ? 32.059 -6.632 3.416 1.00 43.66 144 ASN A C 1
ATOM 1111 O O . ASN A 1 144 ? 33.125 -7.123 3.786 1.00 43.66 144 ASN A O 1
ATOM 1115 N N . SER A 1 145 ? 31.996 -5.427 2.847 1.00 39.34 145 SER A N 1
ATOM 1116 C CA . SER A 1 145 ? 33.097 -4.459 2.783 1.00 39.34 145 SER A CA 1
ATOM 1117 C C . SER A 1 145 ? 32.547 -3.031 2.743 1.00 39.34 145 SER A C 1
ATOM 1119 O O . SER A 1 145 ? 31.575 -2.764 2.037 1.00 39.34 145 SER A O 1
ATOM 1121 N N . ASP A 1 146 ? 33.202 -2.098 3.439 1.00 46.88 146 ASP A N 1
ATOM 1122 C CA . ASP A 1 146 ? 32.998 -0.643 3.299 1.00 46.88 146 ASP A CA 1
ATOM 1123 C C . ASP A 1 146 ? 33.642 -0.104 2.000 1.00 46.88 146 ASP A C 1
ATOM 1125 O O . ASP A 1 146 ? 34.273 0.951 1.981 1.00 46.88 146 ASP A O 1
ATOM 1129 N N . ASP A 1 147 ? 33.540 -0.880 0.919 1.00 49.53 147 ASP A N 1
ATOM 1130 C CA . ASP A 1 147 ? 34.236 -0.661 -0.347 1.00 49.53 147 ASP A CA 1
ATOM 1131 C C . ASP A 1 147 ? 33.381 -1.190 -1.508 1.00 49.53 147 ASP A C 1
ATOM 1133 O O . ASP A 1 147 ? 33.501 -2.337 -1.942 1.00 49.53 147 ASP A O 1
ATOM 1137 N N . ASP A 1 148 ? 32.470 -0.337 -1.977 1.00 45.84 148 ASP A N 1
ATOM 1138 C CA . ASP A 1 148 ? 32.054 -0.318 -3.376 1.00 45.84 148 ASP A CA 1
ATOM 1139 C C . ASP A 1 148 ? 32.115 1.133 -3.870 1.00 45.84 148 ASP A C 1
ATOM 1141 O O . ASP A 1 148 ? 31.367 2.007 -3.429 1.00 45.84 148 ASP A O 1
ATOM 1145 N N . ASN A 1 149 ? 33.032 1.387 -4.802 1.00 47.56 149 ASN A N 1
ATOM 1146 C CA . ASN A 1 149 ? 33.220 2.684 -5.448 1.00 47.56 149 ASN A CA 1
ATOM 1147 C C . ASN A 1 149 ? 32.137 2.964 -6.522 1.00 47.56 149 ASN A C 1
ATOM 1149 O O . ASN A 1 149 ? 32.202 3.962 -7.246 1.00 47.56 149 ASN A O 1
ATOM 1153 N N . SER A 1 150 ? 31.118 2.102 -6.650 1.00 51.75 150 SER A N 1
ATOM 1154 C CA . SER A 1 150 ? 29.910 2.397 -7.416 1.00 51.75 150 SER A CA 1
ATOM 1155 C C . SER A 1 150 ? 29.086 3.485 -6.703 1.00 51.75 150 SER A C 1
ATOM 1157 O O . SER A 1 150 ? 28.283 3.265 -5.801 1.00 51.75 150 SER A O 1
ATOM 1159 N N . ASN A 1 151 ? 29.308 4.734 -7.122 1.00 50.31 151 ASN A N 1
ATOM 1160 C CA . ASN A 1 151 ? 28.702 5.944 -6.551 1.00 50.31 151 ASN A CA 1
ATOM 1161 C C . ASN A 1 151 ? 27.217 6.123 -6.972 1.00 50.31 151 ASN A C 1
ATOM 1163 O O . ASN A 1 151 ? 26.792 7.184 -7.439 1.00 50.31 151 ASN A O 1
ATOM 1167 N N . TYR A 1 152 ? 26.441 5.038 -6.880 1.00 58.44 152 TYR A N 1
ATOM 1168 C CA . TYR A 1 152 ? 25.068 4.900 -7.354 1.00 58.44 152 TYR A CA 1
ATOM 1169 C C . TYR A 1 152 ? 24.147 4.501 -6.204 1.00 58.44 152 TYR A C 1
ATOM 1171 O O . TYR A 1 152 ? 24.166 3.375 -5.714 1.00 58.44 152 TYR A O 1
ATOM 1179 N N . THR A 1 153 ? 23.268 5.415 -5.793 1.00 73.38 153 THR A N 1
ATOM 1180 C CA . THR A 1 153 ? 22.230 5.070 -4.808 1.00 73.38 153 THR A CA 1
ATOM 1181 C C . THR A 1 153 ? 21.231 4.054 -5.383 1.00 73.38 153 THR A C 1
ATOM 1183 O O . THR A 1 153 ? 21.028 3.987 -6.595 1.00 73.38 153 THR A O 1
ATOM 1186 N N . PHE A 1 154 ? 20.533 3.308 -4.516 1.00 77.56 154 PHE A N 1
ATOM 1187 C CA . PHE A 1 154 ? 19.477 2.353 -4.902 1.00 77.56 154 PHE A CA 1
ATOM 1188 C C . PHE A 1 154 ? 18.505 2.923 -5.956 1.00 77.56 154 PHE A C 1
ATOM 1190 O O . PHE A 1 154 ? 18.279 2.305 -6.994 1.00 77.56 154 PHE A O 1
ATOM 1197 N N . TYR A 1 155 ? 17.995 4.141 -5.738 1.00 78.81 155 TYR A N 1
ATOM 1198 C CA . TYR A 1 155 ? 17.112 4.834 -6.684 1.00 78.81 155 TYR A CA 1
ATOM 1199 C C . TYR A 1 155 ? 17.772 5.074 -8.051 1.00 78.81 155 TYR A C 1
ATOM 1201 O O . TYR A 1 155 ? 17.147 4.901 -9.096 1.00 78.81 155 TYR A O 1
ATOM 1209 N N . GLN A 1 156 ? 19.046 5.463 -8.030 1.00 76.88 156 GLN A N 1
ATOM 1210 C CA . GLN A 1 156 ? 19.841 5.841 -9.193 1.00 76.88 156 GLN A CA 1
ATOM 1211 C C . GLN A 1 156 ? 20.168 4.629 -10.074 1.00 76.88 156 GLN A C 1
ATOM 1213 O O . GLN A 1 156 ? 20.117 4.762 -11.289 1.00 76.88 156 GLN A O 1
ATOM 1218 N N . HIS A 1 157 ? 20.374 3.432 -9.509 1.00 79.06 157 HIS A N 1
ATOM 1219 C CA . HIS A 1 157 ? 20.467 2.188 -10.296 1.00 79.06 157 HIS A CA 1
ATOM 1220 C C . HIS A 1 157 ? 19.204 1.959 -11.141 1.00 79.06 157 HIS A C 1
ATOM 1222 O O . HIS A 1 157 ? 19.270 1.836 -12.363 1.00 79.06 157 HIS A O 1
ATOM 1228 N N . PHE A 1 158 ? 18.032 2.001 -10.505 1.00 82.56 158 PHE A N 1
ATOM 1229 C CA . PHE A 1 158 ? 16.726 1.839 -11.157 1.00 82.56 158 PHE A CA 1
ATOM 1230 C C . PHE A 1 158 ? 16.341 2.973 -12.125 1.00 82.56 158 PHE A C 1
ATOM 1232 O O . PHE A 1 158 ? 15.404 2.801 -12.908 1.00 82.56 158 PHE A O 1
ATOM 1239 N N . HIS A 1 159 ? 16.996 4.136 -12.057 1.00 80.88 159 HIS A N 1
ATOM 1240 C CA . HIS A 1 159 ? 16.768 5.271 -12.962 1.00 80.88 159 HIS A CA 1
ATOM 1241 C C . HIS A 1 159 ? 17.781 5.341 -14.107 1.00 80.88 159 HIS A C 1
ATOM 1243 O O . HIS A 1 159 ? 17.389 5.681 -15.218 1.00 80.88 159 HIS A O 1
ATOM 1249 N N . THR A 1 160 ? 19.046 4.992 -13.870 1.00 75.25 160 THR A N 1
ATOM 1250 C CA . THR A 1 160 ? 20.106 4.988 -14.889 1.00 75.25 160 THR A CA 1
ATOM 1251 C C . THR A 1 160 ? 20.068 3.721 -15.740 1.00 75.25 160 THR A C 1
ATOM 1253 O O . THR A 1 160 ? 20.113 3.812 -16.963 1.00 75.25 160 THR A O 1
ATOM 1256 N N . ASN A 1 161 ? 19.942 2.548 -15.111 1.00 72.31 161 ASN A N 1
ATOM 1257 C CA . ASN A 1 161 ? 20.080 1.256 -15.792 1.00 72.31 161 ASN A CA 1
ATOM 1258 C C . ASN A 1 161 ? 18.743 0.671 -16.276 1.00 72.31 161 ASN A C 1
ATOM 1260 O O . ASN A 1 161 ? 18.756 -0.294 -17.031 1.00 72.31 161 ASN A O 1
ATOM 1264 N N . ASN A 1 162 ? 17.610 1.248 -15.843 1.00 71.19 162 ASN A N 1
ATOM 1265 C CA . ASN A 1 162 ? 16.234 0.883 -16.218 1.00 71.19 162 ASN A CA 1
ATOM 1266 C C . ASN A 1 162 ? 16.040 -0.635 -16.478 1.00 71.19 162 ASN A C 1
ATOM 1268 O O . ASN A 1 162 ? 15.812 -1.030 -17.623 1.00 71.19 162 ASN A O 1
ATOM 1272 N N . PRO A 1 163 ? 16.098 -1.497 -15.440 1.00 72.88 163 PRO A N 1
ATOM 1273 C CA . PRO A 1 163 ? 16.099 -2.966 -15.579 1.00 72.88 163 PRO A CA 1
ATOM 1274 C C . PRO A 1 163 ? 14.779 -3.562 -16.123 1.00 72.88 163 PRO A C 1
ATOM 1276 O O . PRO A 1 163 ? 14.575 -4.774 -16.137 1.00 72.88 163 PRO A O 1
ATOM 1279 N N . TRP A 1 164 ? 13.849 -2.713 -16.554 1.00 79.88 164 TRP A N 1
ATOM 1280 C CA . TRP A 1 164 ? 12.463 -3.034 -16.846 1.00 79.88 164 TRP A CA 1
ATOM 1281 C C . TRP A 1 164 ? 12.191 -3.280 -18.329 1.00 79.88 164 TRP A C 1
ATOM 1283 O O . TRP A 1 164 ? 11.289 -2.661 -18.908 1.00 79.88 164 TRP A O 1
ATOM 1293 N N . ASP A 1 165 ? 12.898 -4.234 -18.936 1.00 76.12 165 ASP A N 1
ATOM 1294 C CA . ASP A 1 165 ? 12.431 -4.794 -20.207 1.00 76.12 165 ASP A CA 1
ATOM 1295 C C . ASP A 1 165 ? 10.998 -5.348 -20.061 1.00 76.12 165 ASP A C 1
ATOM 1297 O O . ASP A 1 165 ? 10.520 -5.706 -18.974 1.00 76.12 165 ASP A O 1
ATOM 1301 N N . THR A 1 166 ? 10.278 -5.363 -21.179 1.00 68.88 166 THR A N 1
ATOM 1302 C CA . THR A 1 166 ? 8.955 -5.954 -21.364 1.00 68.88 166 THR A CA 1
ATOM 1303 C C . THR A 1 166 ? 8.787 -7.273 -20.607 1.00 68.88 166 THR A C 1
ATOM 1305 O O . THR A 1 166 ? 7.836 -7.367 -19.827 1.00 68.88 166 THR A O 1
ATOM 1308 N N . TYR A 1 167 ? 9.742 -8.203 -20.739 1.00 73.12 167 TYR A N 1
ATOM 1309 C CA . TYR A 1 167 ? 9.757 -9.516 -20.091 1.00 73.12 167 TYR A CA 1
ATOM 1310 C C . TYR A 1 167 ? 10.072 -9.451 -18.586 1.00 73.12 167 TYR A C 1
ATOM 1312 O O . TYR A 1 167 ? 9.276 -9.921 -17.768 1.00 73.12 167 TYR A O 1
ATOM 1320 N N . TYR A 1 168 ? 11.190 -8.825 -18.194 1.00 80.75 168 TYR A N 1
ATOM 1321 C CA . TYR A 1 168 ? 11.658 -8.812 -16.796 1.00 80.75 168 TYR A CA 1
ATOM 1322 C C . TYR A 1 168 ? 10.662 -8.183 -15.816 1.00 80.75 168 TYR A C 1
ATOM 1324 O O . TYR A 1 168 ? 10.491 -8.681 -14.703 1.00 80.75 168 TYR A O 1
ATOM 1332 N N . ALA A 1 169 ? 9.934 -7.143 -16.226 1.00 86.00 169 ALA A N 1
ATOM 1333 C CA . ALA A 1 169 ? 8.905 -6.556 -15.372 1.00 86.00 169 ALA A CA 1
ATOM 1334 C C . ALA A 1 169 ? 7.728 -7.511 -15.091 1.00 86.00 169 ALA A C 1
ATOM 1336 O O . ALA A 1 169 ? 7.140 -7.418 -14.022 1.00 86.00 169 ALA A O 1
ATOM 1337 N N . GLY A 1 170 ? 7.396 -8.447 -15.991 1.00 88.88 170 GLY A N 1
ATOM 1338 C CA . GLY A 1 170 ? 6.368 -9.463 -15.725 1.00 88.88 170 GLY A CA 1
ATOM 1339 C C . GLY A 1 170 ? 6.810 -10.475 -14.660 1.00 88.88 170 GLY A C 1
ATOM 1340 O O . GLY A 1 170 ? 6.019 -10.869 -13.804 1.00 88.88 170 GLY A O 1
ATOM 1341 N N . ILE A 1 171 ? 8.100 -10.828 -14.656 1.00 89.25 171 ILE A N 1
ATOM 1342 C CA . ILE A 1 171 ? 8.720 -11.636 -13.594 1.00 89.25 171 ILE A CA 1
ATOM 1343 C C . ILE A 1 171 ? 8.706 -10.863 -12.269 1.00 89.25 171 ILE A C 1
ATOM 1345 O O . ILE A 1 171 ? 8.342 -11.422 -11.237 1.00 89.25 171 ILE A O 1
ATOM 1349 N N . ALA A 1 172 ? 9.047 -9.572 -12.293 1.00 90.12 172 ALA A N 1
ATOM 1350 C CA . ALA A 1 172 ? 9.028 -8.727 -11.104 1.00 90.12 172 ALA A CA 1
ATOM 1351 C C . ALA A 1 172 ? 7.610 -8.499 -10.550 1.00 90.12 172 ALA A C 1
ATOM 1353 O O . ALA A 1 172 ? 7.436 -8.545 -9.336 1.00 90.12 172 ALA A O 1
ATOM 1354 N N . GLU A 1 173 ? 6.593 -8.327 -11.404 1.00 92.44 173 GLU A N 1
ATOM 1355 C CA . GLU A 1 173 ? 5.182 -8.290 -10.988 1.00 92.44 173 GLU A CA 1
ATOM 1356 C C . GLU A 1 173 ? 4.807 -9.593 -10.275 1.00 92.44 173 GLU A C 1
ATOM 1358 O O . GLU A 1 173 ? 4.334 -9.566 -9.142 1.00 92.44 173 GLU A O 1
ATOM 1363 N N . ALA A 1 174 ? 5.089 -10.748 -10.888 1.00 92.12 174 ALA A N 1
ATOM 1364 C CA . ALA A 1 174 ? 4.792 -12.045 -10.290 1.00 92.12 174 ALA A CA 1
ATOM 1365 C C . ALA A 1 174 ? 5.523 -12.260 -8.950 1.00 92.12 174 ALA A C 1
ATOM 1367 O O . ALA A 1 174 ? 4.920 -12.759 -8.001 1.00 92.12 174 ALA A O 1
ATOM 1368 N N . ALA A 1 175 ? 6.788 -11.842 -8.843 1.00 92.44 175 ALA A N 1
ATOM 1369 C CA . ALA A 1 175 ? 7.601 -11.985 -7.637 1.00 92.44 175 ALA A CA 1
ATOM 1370 C C . ALA A 1 175 ? 7.207 -11.016 -6.503 1.00 92.44 175 ALA A C 1
ATOM 1372 O O . ALA A 1 175 ? 7.230 -11.413 -5.342 1.00 92.44 175 ALA A O 1
ATOM 1373 N N . MET A 1 176 ? 6.812 -9.775 -6.813 1.00 92.56 176 MET A N 1
ATOM 1374 C CA . MET A 1 176 ? 6.348 -8.779 -5.826 1.00 92.56 176 MET A CA 1
ATOM 1375 C C . MET A 1 176 ? 4.841 -8.847 -5.530 1.00 92.56 176 MET A C 1
ATOM 1377 O O . MET A 1 176 ? 4.329 -8.084 -4.710 1.00 92.56 176 MET A O 1
ATOM 1381 N N . ARG A 1 177 ? 4.119 -9.737 -6.217 1.00 93.00 177 ARG A N 1
ATOM 1382 C CA . ARG A 1 177 ? 2.715 -10.055 -5.954 1.00 93.00 177 ARG A CA 1
ATOM 1383 C C . ARG A 1 177 ? 2.591 -11.399 -5.246 1.00 93.00 177 ARG A C 1
ATOM 1385 O O . ARG A 1 177 ? 2.133 -11.453 -4.116 1.00 93.00 177 ARG A O 1
ATOM 1392 N N . PHE A 1 178 ? 3.014 -12.481 -5.894 1.00 92.75 178 PHE A N 1
ATOM 1393 C CA . PHE A 1 178 ? 2.825 -13.853 -5.410 1.00 92.75 178 PHE A CA 1
ATOM 1394 C C . PHE A 1 178 ? 4.030 -14.406 -4.630 1.00 92.75 178 PHE A C 1
ATOM 1396 O O . PHE A 1 178 ? 4.011 -15.563 -4.212 1.00 92.75 178 PHE A O 1
ATOM 1403 N N . GLY A 1 179 ? 5.085 -13.609 -4.437 1.00 92.06 179 GLY A N 1
ATOM 1404 C CA . GLY A 1 179 ? 6.239 -13.979 -3.620 1.00 92.06 179 GLY A CA 1
ATOM 1405 C C . GLY A 1 179 ? 5.967 -13.920 -2.116 1.00 92.06 179 GLY A C 1
ATOM 1406 O O . GLY A 1 179 ? 4.834 -13.768 -1.659 1.00 92.06 179 GLY A O 1
ATOM 1407 N N . TYR A 1 180 ? 7.034 -14.053 -1.331 1.00 93.56 180 TYR A N 1
ATOM 1408 C CA . TYR A 1 180 ? 6.985 -13.968 0.128 1.00 93.56 180 TYR A CA 1
ATOM 1409 C C . TYR A 1 180 ? 7.302 -12.552 0.617 1.00 93.56 180 TYR A C 1
ATOM 1411 O O . TYR A 1 180 ? 8.352 -11.989 0.308 1.00 93.56 180 TYR A O 1
ATOM 1419 N N . HIS A 1 181 ? 6.401 -11.990 1.418 1.00 93.56 181 HIS A N 1
ATOM 1420 C CA . HIS A 1 181 ? 6.482 -10.644 1.970 1.00 93.56 181 HIS A CA 1
ATOM 1421 C C . HIS A 1 181 ? 6.869 -10.657 3.454 1.00 93.56 181 HIS A C 1
ATOM 1423 O O . HIS A 1 181 ? 6.468 -11.537 4.222 1.00 93.56 181 HIS A O 1
ATOM 1429 N N . SER A 1 182 ? 7.609 -9.630 3.869 1.00 91.81 182 SER A N 1
ATOM 1430 C CA . SER A 1 182 ? 7.888 -9.320 5.272 1.00 91.81 182 SER A CA 1
ATOM 1431 C C . SER A 1 182 ? 6.730 -8.518 5.871 1.00 91.81 182 SER A C 1
ATOM 1433 O O . SER A 1 182 ? 6.244 -7.577 5.241 1.00 91.81 182 SER A O 1
ATOM 1435 N N . THR A 1 183 ? 6.278 -8.881 7.076 1.00 90.81 183 THR A N 1
ATOM 1436 C CA . THR A 1 183 ? 5.104 -8.269 7.723 1.00 90.81 183 THR A CA 1
ATOM 1437 C C . THR A 1 183 ? 5.469 -7.131 8.692 1.00 90.81 183 THR A C 1
ATOM 1439 O O . THR A 1 183 ? 6.471 -7.162 9.420 1.00 90.81 183 THR A O 1
ATOM 1442 N N . GLN A 1 184 ? 4.647 -6.082 8.698 1.00 90.81 184 GLN A N 1
ATOM 1443 C CA . GLN A 1 184 ? 4.807 -4.869 9.495 1.00 90.81 184 GLN A CA 1
ATOM 1444 C C . GLN A 1 184 ? 3.493 -4.530 10.213 1.00 90.81 184 GLN A C 1
ATOM 1446 O O . GLN A 1 184 ? 2.642 -3.792 9.708 1.00 90.81 184 GLN A O 1
ATOM 1451 N N . CYS A 1 185 ? 3.328 -5.067 11.421 1.00 89.00 185 CYS A N 1
ATOM 1452 C CA . CYS A 1 185 ? 2.113 -4.886 12.210 1.00 89.00 185 CYS A CA 1
ATOM 1453 C C . CYS A 1 185 ? 2.307 -3.893 13.354 1.00 89.00 185 CYS A C 1
ATOM 1455 O O . CYS A 1 185 ? 3.304 -3.937 14.075 1.00 89.00 185 CYS A O 1
ATOM 1457 N N . TYR A 1 186 ? 1.329 -3.005 13.529 1.00 89.25 186 TYR A N 1
ATOM 1458 C CA . TYR A 1 186 ? 1.363 -1.915 14.498 1.00 89.25 186 TYR A CA 1
ATOM 1459 C C . TYR A 1 186 ? 0.112 -1.919 15.373 1.00 89.25 186 TYR A C 1
ATOM 1461 O O . TYR A 1 186 ? -1.026 -1.959 14.886 1.00 89.25 186 TYR A O 1
ATOM 1469 N N . LEU A 1 187 ? 0.347 -1.851 16.679 1.00 84.81 187 LEU A N 1
ATOM 1470 C CA . LEU A 1 187 ? -0.677 -1.746 17.704 1.00 84.81 187 LEU A CA 1
ATOM 1471 C C . LEU A 1 187 ? -1.341 -0.358 17.687 1.00 84.81 187 LEU A C 1
ATOM 1473 O O . LEU A 1 187 ? -0.856 0.586 17.061 1.00 84.81 187 LEU A O 1
ATOM 1477 N N . GLY A 1 188 ? -2.466 -0.234 18.394 1.00 78.31 188 GLY A N 1
ATOM 1478 C CA . GLY A 1 188 ? -3.216 1.024 18.522 1.00 78.31 188 GLY A CA 1
ATOM 1479 C C . GLY A 1 188 ? -2.500 2.142 19.297 1.00 78.31 188 GLY A C 1
ATOM 1480 O O . GLY A 1 188 ? -2.995 3.263 19.304 1.00 78.31 188 GLY A O 1
ATOM 1481 N N . ASP A 1 189 ? -1.364 1.840 19.932 1.00 81.00 189 ASP A N 1
ATOM 1482 C CA . ASP A 1 189 ? -0.473 2.767 20.648 1.00 81.00 189 ASP A CA 1
ATOM 1483 C C . ASP A 1 189 ? 0.779 3.153 19.825 1.00 81.00 189 ASP A C 1
ATOM 1485 O O . ASP A 1 189 ? 1.666 3.847 20.316 1.00 81.00 189 ASP A O 1
ATOM 1489 N N . GLY A 1 190 ? 0.872 2.691 18.571 1.00 78.81 190 GLY A N 1
ATOM 1490 C CA . GLY A 1 190 ? 2.006 2.929 17.676 1.00 78.81 190 GLY A CA 1
ATOM 1491 C C . GLY A 1 190 ? 3.158 1.923 17.792 1.00 78.81 190 GLY A C 1
ATOM 1492 O O . GLY A 1 190 ? 4.020 1.905 16.909 1.00 78.81 190 GLY A O 1
ATOM 1493 N N . ARG A 1 191 ? 3.182 1.040 18.803 1.00 85.94 191 ARG A N 1
ATOM 1494 C CA . ARG A 1 191 ? 4.234 0.016 18.944 1.00 85.94 191 ARG A CA 1
ATOM 1495 C C . ARG A 1 191 ? 4.172 -0.988 17.791 1.00 85.94 191 ARG A C 1
ATOM 1497 O O . ARG A 1 191 ? 3.094 -1.437 17.398 1.00 85.94 191 ARG A O 1
ATOM 1504 N N . ARG A 1 192 ? 5.335 -1.392 17.272 1.00 85.94 192 ARG A N 1
ATOM 1505 C CA . ARG A 1 192 ? 5.437 -2.488 16.296 1.00 85.94 192 ARG A CA 1
ATOM 1506 C C . ARG A 1 192 ? 5.343 -3.832 17.020 1.00 85.94 192 ARG A C 1
ATOM 1508 O O . ARG A 1 192 ? 6.098 -4.084 17.955 1.00 85.94 192 ARG A O 1
ATOM 1515 N N . LEU A 1 193 ? 4.448 -4.702 16.562 1.00 83.88 193 LEU A N 1
ATOM 1516 C CA . LEU A 1 193 ? 4.398 -6.103 16.968 1.00 83.88 193 LEU A CA 1
ATOM 1517 C C . LEU A 1 193 ? 5.364 -6.893 16.075 1.00 83.88 193 LEU A C 1
ATOM 1519 O O . LEU A 1 193 ? 5.179 -6.958 14.859 1.00 83.88 193 LEU A O 1
ATOM 1523 N N . GLN A 1 194 ? 6.408 -7.472 16.668 1.00 80.00 194 GLN A N 1
ATOM 1524 C CA . GLN A 1 194 ? 7.372 -8.294 15.940 1.00 80.00 194 GLN A CA 1
ATOM 1525 C C . GLN A 1 194 ? 6.797 -9.698 15.731 1.00 80.00 194 GLN A C 1
ATOM 1527 O O . GLN A 1 194 ? 6.800 -10.522 16.642 1.00 80.00 194 GLN A O 1
ATOM 1532 N N . ILE A 1 195 ? 6.295 -9.960 14.524 1.00 78.81 195 ILE A N 1
ATOM 1533 C CA . ILE A 1 195 ? 5.841 -11.289 14.112 1.00 78.81 195 ILE A CA 1
ATOM 1534 C C . ILE A 1 195 ? 6.891 -11.904 13.188 1.00 78.81 195 ILE A C 1
ATOM 1536 O O . ILE A 1 195 ? 7.157 -11.386 12.107 1.00 78.81 195 ILE A O 1
ATOM 1540 N N . SER A 1 196 ? 7.478 -13.020 13.617 1.00 69.81 196 SER A N 1
ATOM 1541 C CA . SER A 1 196 ? 8.441 -13.781 12.819 1.00 69.81 196 SER A CA 1
ATOM 1542 C C . SER A 1 196 ? 7.739 -14.625 11.751 1.00 69.81 196 SER A C 1
ATOM 1544 O O . SER A 1 196 ? 6.743 -15.300 12.027 1.00 69.81 196 SER A O 1
ATOM 1546 N N . GLY A 1 197 ? 8.288 -14.632 10.537 1.00 77.06 197 GLY A N 1
ATOM 1547 C CA . GLY A 1 197 ? 7.792 -15.409 9.397 1.00 77.06 197 GLY A CA 1
ATOM 1548 C C . GLY A 1 197 ? 7.288 -14.537 8.246 1.00 77.06 197 GLY A C 1
ATOM 1549 O O . GLY A 1 197 ? 6.951 -13.370 8.433 1.00 77.06 197 GLY A O 1
ATOM 1550 N N . LEU A 1 198 ? 7.258 -15.127 7.054 1.00 88.81 198 LEU A N 1
ATOM 1551 C CA . LEU A 1 198 ? 6.854 -14.474 5.810 1.00 88.81 198 LEU A CA 1
ATOM 1552 C C . LEU A 1 198 ? 5.385 -14.780 5.487 1.00 88.81 198 LEU A C 1
ATOM 1554 O O . LEU A 1 198 ? 4.881 -15.844 5.849 1.00 88.81 198 LEU A O 1
ATOM 1558 N N . ILE A 1 199 ? 4.723 -13.874 4.769 1.00 90.94 199 ILE A N 1
ATOM 1559 C CA . ILE A 1 199 ? 3.342 -14.034 4.291 1.00 90.94 199 ILE A CA 1
ATOM 1560 C C . ILE A 1 199 ? 3.271 -13.980 2.762 1.00 90.94 199 ILE A C 1
ATOM 1562 O O . ILE A 1 199 ? 4.095 -13.344 2.119 1.00 90.94 199 ILE A O 1
ATOM 1566 N N . THR A 1 200 ? 2.298 -14.671 2.178 1.00 92.62 200 THR A N 1
ATOM 1567 C CA . THR A 1 200 ? 1.977 -14.652 0.744 1.00 92.62 200 THR A CA 1
ATOM 1568 C C . THR A 1 200 ? 0.490 -14.986 0.563 1.00 92.62 200 THR A C 1
ATOM 1570 O O . THR A 1 200 ? -0.216 -15.214 1.554 1.00 92.62 200 THR A O 1
ATOM 1573 N N . TYR A 1 201 ? 0.000 -15.034 -0.677 1.00 89.31 201 TYR A N 1
ATOM 1574 C CA . TYR A 1 201 ? -1.384 -15.378 -1.012 1.00 89.31 201 TYR A CA 1
ATOM 1575 C C . TYR A 1 201 ? -1.854 -16.674 -0.315 1.00 89.31 201 TYR A C 1
ATOM 1577 O O . TYR A 1 201 ? -1.111 -17.658 -0.232 1.00 89.31 201 TYR A O 1
ATOM 1585 N N . PRO A 1 202 ? -3.103 -16.718 0.187 1.00 84.50 202 PRO A N 1
ATOM 1586 C CA . PRO A 1 202 ? -3.610 -17.890 0.885 1.00 84.50 202 PRO A CA 1
ATOM 1587 C C . PRO A 1 202 ? -3.833 -19.037 -0.108 1.00 84.50 202 PRO A C 1
ATOM 1589 O O . PRO A 1 202 ? -4.511 -18.862 -1.114 1.00 84.50 202 PRO A O 1
ATOM 1592 N N . ARG A 1 203 ? -3.339 -20.245 0.200 1.00 74.25 203 ARG A N 1
ATOM 1593 C CA . ARG A 1 203 ? -3.489 -21.428 -0.682 1.00 74.25 203 ARG A CA 1
ATOM 1594 C C . ARG A 1 203 ? -4.949 -21.796 -1.001 1.00 74.25 203 ARG A C 1
ATOM 1596 O O . ARG A 1 203 ? -5.204 -22.410 -2.029 1.00 74.25 203 ARG A O 1
ATOM 1603 N N . ASN A 1 204 ? -5.896 -21.388 -0.154 1.00 66.56 204 ASN A N 1
ATOM 1604 C CA . ASN A 1 204 ? -7.332 -21.595 -0.340 1.00 66.56 204 ASN A CA 1
ATOM 1605 C C . ASN A 1 204 ? -8.018 -20.267 -0.707 1.00 66.56 204 ASN A C 1
ATOM 1607 O O . ASN A 1 204 ? -8.678 -19.654 0.133 1.00 66.56 204 ASN A O 1
ATOM 1611 N N . ILE A 1 205 ? -7.854 -19.802 -1.950 1.00 62.28 205 ILE A N 1
ATOM 1612 C CA . ILE A 1 205 ? -8.453 -18.540 -2.410 1.00 62.28 205 ILE A CA 1
ATOM 1613 C C . ILE A 1 205 ? -9.968 -18.717 -2.604 1.00 62.28 205 ILE A C 1
ATOM 1615 O O . ILE A 1 205 ? -10.428 -19.219 -3.628 1.00 62.28 205 ILE A O 1
ATOM 1619 N N . ARG A 1 206 ? -10.758 -18.265 -1.625 1.00 66.56 206 ARG A N 1
ATOM 1620 C CA . ARG A 1 206 ? -12.182 -17.946 -1.805 1.00 66.56 206 ARG A CA 1
ATOM 1621 C C . ARG A 1 206 ? -12.319 -16.421 -1.799 1.00 66.56 206 ARG A C 1
ATOM 1623 O O . ARG A 1 206 ? -12.333 -15.845 -0.712 1.00 66.56 206 ARG A O 1
ATOM 1630 N N . PRO A 1 207 ? -12.350 -15.751 -2.965 1.00 62.25 207 PRO A N 1
ATOM 1631 C CA . PRO A 1 207 ? -12.504 -14.303 -2.998 1.00 62.25 207 PRO A CA 1
ATOM 1632 C C . PRO A 1 207 ? -13.896 -13.926 -2.479 1.00 62.25 207 PRO A C 1
ATOM 1634 O O . PRO A 1 207 ? -14.867 -14.649 -2.712 1.00 62.25 207 PRO A O 1
ATOM 1637 N N . TYR A 1 208 ? -14.008 -12.784 -1.801 1.00 62.00 208 TYR A N 1
ATOM 1638 C CA . TYR A 1 208 ? -15.319 -12.207 -1.521 1.00 62.00 208 TYR A CA 1
ATOM 1639 C C . TYR A 1 208 ? -15.939 -11.743 -2.843 1.00 62.00 208 TYR A C 1
ATOM 1641 O O . TYR A 1 208 ? -15.428 -10.832 -3.492 1.00 62.00 208 TYR A O 1
ATOM 1649 N N . ILE A 1 209 ? -17.030 -12.392 -3.240 1.00 63.31 209 ILE A N 1
ATOM 1650 C CA . ILE A 1 209 ? -17.867 -11.963 -4.358 1.00 63.31 209 ILE A CA 1
ATOM 1651 C C . ILE A 1 209 ? -18.937 -11.052 -3.762 1.00 63.31 209 ILE A C 1
ATOM 1653 O O . ILE A 1 209 ? -19.717 -11.498 -2.919 1.00 63.31 209 ILE A O 1
ATOM 1657 N N . GLU A 1 210 ? -18.980 -9.785 -4.180 1.00 53.00 210 GLU A N 1
ATOM 1658 C CA . GLU A 1 210 ? -20.082 -8.903 -3.795 1.00 53.00 210 GLU A CA 1
ATOM 1659 C C . GLU A 1 210 ? -21.395 -9.489 -4.348 1.00 53.00 210 GLU A C 1
ATOM 1661 O O . GLU A 1 210 ? -21.475 -9.754 -5.552 1.00 53.00 210 GLU A O 1
ATOM 1666 N N . PRO A 1 211 ? -22.419 -9.735 -3.508 1.00 56.19 211 PRO A N 1
ATOM 1667 C CA . PRO A 1 211 ? -23.689 -10.255 -3.990 1.00 56.19 211 PRO A CA 1
ATOM 1668 C C . PRO A 1 211 ? -24.309 -9.242 -4.955 1.00 56.19 211 PRO A C 1
ATOM 1670 O O . PRO A 1 211 ? -24.412 -8.057 -4.634 1.00 56.19 211 PRO A O 1
ATOM 1673 N N . ALA A 1 212 ? -24.708 -9.711 -6.139 1.00 58.53 212 ALA A N 1
ATOM 1674 C CA . ALA A 1 212 ? -25.241 -8.854 -7.190 1.00 58.53 212 ALA A CA 1
ATOM 1675 C C . ALA A 1 212 ? -26.434 -8.038 -6.666 1.00 58.53 212 ALA A C 1
ATOM 1677 O O . ALA A 1 212 ? -27.477 -8.592 -6.311 1.00 58.53 212 ALA A O 1
ATOM 1678 N N . LYS A 1 213 ? -26.264 -6.712 -6.604 1.00 53.19 213 LYS A N 1
ATOM 1679 C CA . LYS A 1 213 ? -27.325 -5.783 -6.203 1.00 53.19 213 LYS A CA 1
ATOM 1680 C C . LYS A 1 213 ? -28.485 -5.883 -7.193 1.00 53.19 213 LYS A C 1
ATOM 1682 O O . LYS A 1 213 ? -28.267 -6.055 -8.390 1.00 53.19 213 LYS A O 1
ATOM 1687 N N . CYS A 1 214 ? -29.705 -5.814 -6.665 1.00 47.97 214 CYS A N 1
ATOM 1688 C CA . CYS A 1 214 ? -30.925 -6.161 -7.386 1.00 47.97 214 CYS A CA 1
ATOM 1689 C C . CYS A 1 214 ? -31.049 -5.441 -8.735 1.00 47.97 214 CYS A C 1
ATOM 1691 O O . CYS A 1 214 ? -30.868 -4.226 -8.821 1.00 47.97 214 CYS A O 1
ATOM 1693 N N . THR A 1 215 ? -31.451 -6.178 -9.771 1.00 42.81 215 THR A N 1
ATOM 1694 C CA . THR A 1 215 ? -31.957 -5.584 -11.010 1.00 42.81 215 THR A CA 1
ATOM 1695 C C . THR A 1 215 ? -33.217 -4.783 -10.699 1.00 42.81 215 THR A C 1
ATOM 1697 O O . THR A 1 215 ? -34.205 -5.349 -10.226 1.00 42.81 215 THR A O 1
ATOM 1700 N N . TYR A 1 216 ? -33.192 -3.479 -10.967 1.00 36.91 216 TYR A N 1
ATOM 1701 C CA . TYR A 1 216 ? -34.381 -2.642 -10.860 1.00 36.91 216 TYR A CA 1
ATOM 1702 C C . TYR A 1 216 ? -35.407 -3.068 -11.913 1.00 36.91 216 TYR A C 1
ATOM 1704 O O . TYR A 1 216 ? -35.131 -3.028 -13.110 1.00 36.91 216 TYR A O 1
ATOM 1712 N N . ILE A 1 217 ? -36.603 -3.443 -11.462 1.00 44.97 217 ILE A N 1
ATOM 1713 C CA . ILE A 1 217 ? -37.801 -3.372 -12.299 1.00 44.97 217 ILE A CA 1
ATOM 1714 C C . ILE A 1 217 ? -38.184 -1.891 -12.356 1.00 44.97 217 ILE A C 1
ATOM 1716 O O . ILE A 1 217 ? -38.274 -1.248 -11.307 1.00 44.97 217 ILE A O 1
ATOM 1720 N N . GLU A 1 218 ? -38.401 -1.342 -13.551 1.00 42.09 218 GLU A N 1
ATOM 1721 C CA . GLU A 1 218 ? -38.821 0.053 -13.730 1.00 42.09 218 GLU A CA 1
ATOM 1722 C C . GLU A 1 218 ? -40.277 0.253 -13.273 1.00 42.09 218 GLU A C 1
ATOM 1724 O O . GLU A 1 218 ? -41.219 0.257 -14.063 1.00 42.09 218 GLU A O 1
ATOM 1729 N N . ALA A 1 219 ? -40.469 0.409 -11.963 1.00 37.22 219 ALA A N 1
ATOM 1730 C CA . ALA A 1 219 ? -41.743 0.814 -11.387 1.00 37.22 219 ALA A CA 1
ATOM 1731 C C . ALA A 1 219 ? -42.041 2.283 -11.740 1.00 37.22 219 ALA A C 1
ATOM 1733 O O . ALA A 1 219 ? -41.201 3.169 -11.567 1.00 37.22 219 ALA A O 1
ATOM 1734 N N . SER A 1 220 ? -43.251 2.545 -12.237 1.00 39.50 220 SER A N 1
ATOM 1735 C CA . SER A 1 220 ? -43.666 3.861 -12.729 1.00 39.50 220 SER A CA 1
ATOM 1736 C C . SER A 1 220 ? -43.636 4.949 -11.647 1.00 39.50 220 SER A C 1
ATOM 1738 O O . SER A 1 220 ? -44.125 4.765 -10.536 1.00 39.50 220 SER A O 1
ATOM 1740 N N . ARG A 1 221 ? -43.100 6.113 -12.022 1.00 40.44 221 ARG A N 1
ATOM 1741 C CA . ARG A 1 221 ? -42.784 7.272 -11.173 1.00 40.44 221 ARG A CA 1
ATOM 1742 C C . ARG A 1 221 ? -44.003 7.951 -10.518 1.00 40.44 221 ARG A C 1
ATOM 1744 O O . ARG A 1 221 ? -44.808 8.561 -11.217 1.00 40.44 221 ARG A O 1
ATOM 1751 N N . SER A 1 222 ? -44.021 8.013 -9.185 1.00 30.41 222 SER A N 1
ATOM 1752 C CA . SER A 1 222 ? -44.796 8.979 -8.380 1.00 30.41 222 SER A CA 1
ATOM 1753 C C . SER A 1 222 ? -44.010 9.405 -7.122 1.00 30.41 222 SER A C 1
ATOM 1755 O O . SER A 1 222 ? -43.077 8.714 -6.722 1.00 30.41 222 SER A O 1
ATOM 1757 N N . GLN A 1 223 ? -44.337 10.567 -6.539 1.00 34.84 223 GLN A N 1
ATOM 1758 C CA . GLN A 1 223 ? -43.693 11.158 -5.337 1.00 34.84 223 GLN A CA 1
ATOM 1759 C C . GLN A 1 223 ? -43.839 10.233 -4.096 1.00 34.84 223 GLN A C 1
ATOM 1761 O O . GLN A 1 223 ? -44.723 9.384 -4.099 1.00 34.84 223 GLN A O 1
ATOM 1766 N N . GLU A 1 224 ? -43.024 10.272 -3.028 1.00 32.25 224 GLU A N 1
ATOM 1767 C CA . GLU A 1 224 ? -42.332 11.374 -2.312 1.00 32.25 224 GLU A CA 1
ATOM 1768 C C . GLU A 1 224 ? -40.917 10.945 -1.821 1.00 32.25 224 GLU A C 1
ATOM 1770 O O . GLU A 1 224 ? -40.678 9.775 -1.549 1.00 32.25 224 GLU A O 1
ATOM 1775 N N . GLN A 1 225 ? -39.869 11.775 -1.925 1.00 33.22 225 GLN A N 1
ATOM 1776 C CA . GLN A 1 225 ? -39.372 12.804 -0.977 1.00 33.22 225 GLN A CA 1
ATOM 1777 C C . GLN A 1 225 ? -38.531 12.271 0.224 1.00 33.22 225 GLN A C 1
ATOM 1779 O O . GLN A 1 225 ? -39.017 11.547 1.082 1.00 33.22 225 GLN A O 1
ATOM 1784 N N . TRP A 1 226 ? -37.269 12.735 0.302 1.00 30.28 226 TRP A N 1
ATOM 1785 C CA . TRP A 1 226 ? -36.234 12.496 1.340 1.00 30.28 226 TRP A CA 1
ATOM 1786 C C . TRP A 1 226 ? -35.637 11.077 1.497 1.00 30.28 226 TRP A C 1
ATOM 1788 O O . TRP A 1 226 ? -36.111 10.288 2.315 1.00 30.28 226 TRP A O 1
ATOM 1798 N N . LYS A 1 227 ? -34.449 10.848 0.898 1.00 29.20 227 LYS A N 1
ATOM 1799 C CA . LYS A 1 227 ? -33.178 10.669 1.654 1.00 29.20 227 LYS A CA 1
ATOM 1800 C C . LYS A 1 227 ? -31.916 10.546 0.781 1.00 29.20 227 LYS A C 1
ATOM 1802 O O . LYS A 1 227 ? -31.919 9.901 -0.256 1.00 29.20 227 LYS A O 1
ATOM 1807 N N . ASP A 1 228 ? -30.852 11.168 1.289 1.00 34.56 228 ASP A N 1
ATOM 1808 C CA . ASP A 1 228 ? -29.431 10.794 1.233 1.00 34.56 228 ASP A CA 1
ATOM 1809 C C . ASP A 1 228 ? -28.784 10.433 -0.124 1.00 34.56 228 ASP A C 1
ATOM 1811 O O . ASP A 1 228 ? -28.695 9.276 -0.531 1.00 34.56 228 ASP A O 1
ATOM 1815 N N . ASN A 1 229 ? -28.168 11.444 -0.753 1.00 28.42 229 ASN A N 1
ATOM 1816 C CA . ASN A 1 229 ? -27.273 11.309 -1.912 1.00 28.42 229 ASN A CA 1
ATOM 1817 C C . ASN A 1 229 ? -25.927 10.629 -1.558 1.00 28.42 229 ASN A C 1
ATOM 1819 O O . ASN A 1 229 ? -24.877 11.272 -1.580 1.00 28.42 229 ASN A O 1
ATOM 1823 N N . PHE A 1 230 ? -25.924 9.322 -1.284 1.00 29.66 230 PHE A N 1
ATOM 1824 C CA . PHE A 1 230 ? -24.695 8.515 -1.286 1.00 29.66 230 PHE A CA 1
ATOM 1825 C C . PHE A 1 230 ? -24.463 7.873 -2.660 1.00 29.66 230 PHE A C 1
ATOM 1827 O O . PHE A 1 230 ? -24.856 6.738 -2.928 1.00 29.66 230 PHE A O 1
ATOM 1834 N N . LEU A 1 231 ? -23.792 8.622 -3.541 1.00 27.08 231 LEU A N 1
ATOM 1835 C CA . LEU A 1 231 ? -23.345 8.148 -4.853 1.00 27.08 231 LEU A CA 1
ATOM 1836 C C . LEU A 1 231 ? -22.224 7.104 -4.707 1.00 27.08 231 LEU A C 1
ATOM 1838 O O . LEU A 1 231 ? -21.037 7.426 -4.780 1.00 27.08 231 LEU A O 1
ATOM 1842 N N . TYR A 1 232 ? -22.600 5.835 -4.541 1.00 25.20 232 TYR A N 1
ATOM 1843 C CA . TYR A 1 232 ? -21.679 4.705 -4.674 1.00 25.20 232 TYR A CA 1
ATOM 1844 C C . TYR A 1 232 ? -21.224 4.563 -6.129 1.00 25.20 232 TYR A C 1
ATOM 1846 O O . TYR A 1 232 ? -21.868 3.910 -6.947 1.00 25.20 232 TYR A O 1
ATOM 1854 N N . SER A 1 233 ? -20.100 5.198 -6.452 1.00 25.38 233 SER A N 1
ATOM 1855 C CA . SER A 1 233 ? -19.515 5.147 -7.787 1.00 25.38 233 SER A CA 1
ATOM 1856 C C . SER A 1 233 ? -18.785 3.820 -8.007 1.00 25.38 233 SER A C 1
ATOM 1858 O O . SER A 1 233 ? -17.725 3.575 -7.431 1.00 25.38 233 SER A O 1
ATOM 1860 N N . THR A 1 234 ? -19.350 2.949 -8.845 1.00 28.30 234 THR A N 1
ATOM 1861 C CA . THR A 1 234 ? -18.775 1.645 -9.208 1.00 28.30 234 THR A CA 1
ATOM 1862 C C . THR A 1 234 ? -17.641 1.791 -10.228 1.00 28.30 234 THR A C 1
ATOM 1864 O O . THR A 1 234 ? -17.746 1.328 -11.365 1.00 28.30 234 THR A O 1
ATOM 1867 N N . TYR A 1 235 ? -16.545 2.446 -9.840 1.00 28.92 235 TYR A N 1
ATOM 1868 C CA . TYR A 1 235 ? -15.329 2.481 -10.648 1.00 28.92 235 TYR A CA 1
ATOM 1869 C C . TYR A 1 235 ? -14.458 1.248 -10.398 1.00 28.92 235 TYR A C 1
ATOM 1871 O O . TYR A 1 235 ? -13.956 1.028 -9.297 1.00 28.92 235 TYR A O 1
ATOM 1879 N N . SER A 1 236 ? -14.193 0.495 -11.468 1.00 34.19 236 SER A N 1
ATOM 1880 C CA . SER A 1 236 ? -13.040 -0.405 -11.541 1.00 34.19 236 SER A CA 1
ATOM 1881 C C . SER A 1 236 ? -11.761 0.429 -11.404 1.00 34.19 236 SER A C 1
ATOM 1883 O O . SER A 1 236 ? -11.345 1.084 -12.360 1.00 34.19 236 SER A O 1
ATOM 1885 N N . ALA A 1 237 ? -11.155 0.413 -10.218 1.00 35.09 237 ALA A N 1
ATOM 1886 C CA . ALA A 1 237 ? -10.015 1.245 -9.846 1.00 35.09 237 ALA A CA 1
ATOM 1887 C C . ALA A 1 237 ? -8.729 0.898 -10.625 1.00 35.09 237 ALA A C 1
ATOM 1889 O O . ALA A 1 237 ? -7.898 0.116 -10.170 1.00 35.09 237 ALA A O 1
ATOM 1890 N N . ALA A 1 238 ? -8.548 1.522 -11.790 1.00 35.75 238 ALA A N 1
ATOM 1891 C CA . ALA A 1 238 ? -7.254 1.651 -12.452 1.00 35.75 238 ALA A CA 1
ATOM 1892 C C . ALA A 1 238 ? -6.673 3.035 -12.126 1.00 35.75 238 ALA A C 1
ATOM 1894 O O . ALA A 1 238 ? -7.162 4.050 -12.632 1.00 35.75 238 ALA A O 1
ATOM 1895 N N . SER A 1 239 ? -5.649 3.095 -11.273 1.00 43.50 239 SER A N 1
ATOM 1896 C CA . SER A 1 239 ? -4.965 4.348 -10.945 1.00 43.50 239 SER A CA 1
ATOM 1897 C C . SER A 1 239 ? -4.056 4.768 -12.103 1.00 43.50 239 SER A C 1
ATOM 1899 O O . SER A 1 239 ? -2.948 4.258 -12.277 1.00 43.50 239 SER A O 1
ATOM 1901 N N . LYS A 1 240 ? -4.530 5.723 -12.912 1.00 38.31 240 LYS A N 1
ATOM 1902 C CA . LYS A 1 240 ? -3.688 6.420 -13.891 1.00 38.31 240 LYS A CA 1
ATOM 1903 C C . LYS A 1 240 ? -2.694 7.310 -13.166 1.00 38.31 240 LYS A C 1
ATOM 1905 O O . LYS A 1 240 ? -3.093 8.300 -12.557 1.00 38.31 240 LYS A O 1
ATOM 1910 N N . ILE A 1 241 ? -1.403 7.009 -13.291 1.00 46.19 241 ILE A N 1
ATOM 1911 C CA . ILE A 1 241 ? -0.339 7.805 -12.674 1.00 46.19 241 ILE A CA 1
ATOM 1912 C C . ILE A 1 241 ? -0.012 9.033 -13.549 1.00 46.19 241 ILE A C 1
ATOM 1914 O O . ILE A 1 241 ? 1.104 9.209 -14.050 1.00 46.19 241 ILE A O 1
ATOM 1918 N N . THR A 1 242 ? -1.002 9.904 -13.755 1.00 37.06 242 THR A N 1
ATOM 1919 C CA . THR A 1 242 ? -0.823 11.210 -14.403 1.00 37.06 242 THR A CA 1
ATOM 1920 C C . THR A 1 242 ? -0.260 12.220 -13.411 1.00 37.06 242 THR A C 1
ATOM 1922 O O . THR A 1 242 ? -0.874 12.509 -12.387 1.00 37.06 242 THR A O 1
ATOM 1925 N N . SER A 1 243 ? 0.916 12.771 -13.717 1.00 40.47 243 SER A N 1
ATOM 1926 C CA . SER A 1 243 ? 1.502 13.860 -12.930 1.00 40.47 243 SER A CA 1
ATOM 1927 C C . SER A 1 243 ? 0.690 15.155 -13.077 1.00 40.47 243 SER A C 1
ATOM 1929 O O . SER A 1 243 ? 0.091 15.381 -14.125 1.00 40.47 243 SER A O 1
ATOM 1931 N N . ILE A 1 244 ? 0.784 16.026 -12.062 1.00 40.91 244 ILE A N 1
ATOM 1932 C CA . ILE A 1 244 ? 0.153 17.356 -11.934 1.00 40.91 244 ILE A CA 1
ATOM 1933 C C . ILE A 1 244 ? -1.321 17.324 -11.444 1.00 40.91 244 ILE A C 1
ATOM 1935 O O . ILE A 1 244 ? -2.257 17.095 -12.197 1.00 40.91 244 ILE A O 1
ATOM 1939 N N . TYR A 1 245 ? -1.494 17.667 -10.156 1.00 34.09 245 TYR A N 1
ATOM 1940 C CA . TYR A 1 245 ? -2.737 18.074 -9.462 1.00 34.09 245 TYR A CA 1
ATOM 1941 C C . TYR A 1 245 ? -3.874 17.063 -9.178 1.00 34.09 245 TYR A C 1
ATOM 1943 O O . TYR A 1 245 ? -5.002 17.489 -8.937 1.00 34.09 245 TYR A O 1
ATOM 1951 N N . THR A 1 246 ? -3.604 15.760 -9.029 1.00 31.97 246 THR A N 1
ATOM 1952 C CA . THR A 1 246 ? -4.588 14.827 -8.425 1.00 31.97 246 THR A CA 1
ATOM 1953 C C . THR A 1 246 ? -3.994 13.905 -7.356 1.00 31.97 246 THR A C 1
ATOM 1955 O O . THR A 1 246 ? -3.377 12.892 -7.672 1.00 31.97 246 THR A O 1
ATOM 1958 N N . LEU A 1 247 ? -4.253 14.216 -6.080 1.00 34.00 247 LEU A N 1
ATOM 1959 C CA . LEU A 1 247 ? -4.098 13.280 -4.957 1.00 34.00 247 LEU A CA 1
ATOM 1960 C C . LEU A 1 247 ? -5.302 12.322 -4.935 1.00 34.00 247 LEU A C 1
ATOM 1962 O O . LEU A 1 247 ? -6.284 12.560 -4.238 1.00 34.00 247 LEU A O 1
ATOM 1966 N N . ILE A 1 248 ? -5.243 11.249 -5.728 1.00 34.09 248 ILE A N 1
ATOM 1967 C CA . ILE A 1 248 ? -6.249 10.175 -5.708 1.00 34.09 248 ILE A CA 1
ATOM 1968 C C . ILE A 1 248 ? -5.706 9.019 -4.863 1.00 34.09 248 ILE A C 1
ATOM 1970 O O . ILE A 1 248 ? -5.312 7.966 -5.358 1.00 34.09 248 ILE A O 1
ATOM 1974 N N . THR A 1 249 ? -5.702 9.213 -3.544 1.00 36.16 249 THR A N 1
ATOM 1975 C CA . THR A 1 249 ? -5.752 8.084 -2.613 1.00 36.16 249 THR A CA 1
ATOM 1976 C C . THR A 1 249 ? -7.122 7.428 -2.761 1.00 36.16 249 THR A C 1
ATOM 1978 O O . THR A 1 249 ? -8.138 8.004 -2.371 1.00 36.16 249 THR A O 1
ATOM 1981 N N . ILE A 1 250 ? -7.171 6.225 -3.342 1.00 37.56 250 ILE A N 1
ATOM 1982 C CA . ILE A 1 250 ? -8.422 5.472 -3.513 1.00 37.56 250 ILE A CA 1
ATOM 1983 C C . ILE A 1 250 ? -8.854 4.913 -2.151 1.00 37.56 250 ILE A C 1
ATOM 1985 O O . ILE A 1 250 ? -8.600 3.764 -1.794 1.00 37.56 250 ILE A O 1
ATOM 1989 N N . LEU A 1 251 ? -9.505 5.773 -1.368 1.00 31.75 251 LEU A N 1
ATOM 1990 C CA . LEU A 1 251 ? -10.104 5.460 -0.077 1.00 31.75 251 LEU A CA 1
ATOM 1991 C C . LEU A 1 251 ? -11.381 4.630 -0.274 1.00 31.75 251 LEU A C 1
ATOM 1993 O O . LEU A 1 251 ? -12.502 5.106 -0.099 1.00 31.75 251 LEU A O 1
ATOM 1997 N N . CYS A 1 252 ? -11.200 3.356 -0.623 1.00 31.47 252 CYS A N 1
ATOM 1998 C CA . CYS A 1 252 ? -12.249 2.346 -0.535 1.00 31.47 252 CYS A CA 1
ATOM 1999 C C . CYS A 1 252 ? -12.598 2.098 0.940 1.00 31.47 252 CYS A C 1
ATOM 2001 O O . CYS A 1 252 ? -12.040 1.210 1.588 1.00 31.47 252 CYS A O 1
ATOM 2003 N N . TYR A 1 253 ? -13.522 2.905 1.468 1.00 31.33 253 TYR A N 1
ATOM 2004 C CA . TYR A 1 253 ? -14.068 2.781 2.818 1.00 31.33 253 TYR A CA 1
ATOM 2005 C C . TYR A 1 253 ? -14.943 1.528 2.956 1.00 31.33 253 TYR A C 1
ATOM 2007 O O . TYR A 1 253 ? -16.173 1.592 2.940 1.00 31.33 253 TYR A O 1
ATOM 2015 N N . PHE A 1 254 ? -14.303 0.375 3.131 1.00 36.84 254 PHE A N 1
ATOM 2016 C CA . PHE A 1 254 ? -14.979 -0.820 3.616 1.00 36.84 254 PHE A CA 1
ATOM 2017 C C . PHE A 1 254 ? -15.185 -0.715 5.129 1.00 36.84 254 PHE A C 1
ATOM 2019 O O . PHE A 1 254 ? -14.227 -0.562 5.890 1.00 36.84 254 PHE A O 1
ATOM 2026 N N . LEU A 1 255 ? -16.447 -0.814 5.551 1.00 35.06 255 LEU A N 1
ATOM 2027 C CA . LEU A 1 255 ? -16.829 -1.034 6.942 1.00 35.06 255 LEU A CA 1
ATOM 2028 C C . LEU A 1 255 ? -16.744 -2.535 7.239 1.00 35.06 255 LEU A C 1
ATOM 2030 O O . LEU A 1 255 ? -17.606 -3.302 6.811 1.00 35.06 255 LEU A O 1
ATOM 2034 N N . LEU A 1 256 ? -15.693 -2.953 7.944 1.00 43.28 256 LEU A N 1
ATOM 2035 C CA . LEU A 1 256 ? -15.542 -4.328 8.439 1.00 43.28 256 LEU A CA 1
ATOM 2036 C C . LEU A 1 256 ? -15.816 -4.380 9.944 1.00 43.28 256 LEU A C 1
ATOM 2038 O O . LEU A 1 256 ? -15.866 -3.347 10.613 1.00 43.28 256 LEU A O 1
ATOM 2042 N N . LYS A 1 257 ? -15.961 -5.589 10.497 1.00 41.84 257 LYS A N 1
ATOM 2043 C CA . LYS A 1 257 ? -16.136 -5.773 11.940 1.00 41.84 257 LYS A CA 1
ATOM 2044 C C . LYS A 1 257 ? -15.023 -6.634 12.549 1.00 41.84 257 LYS A C 1
ATOM 2046 O O . LYS A 1 257 ? -14.944 -7.821 12.250 1.00 41.84 257 LYS A O 1
ATOM 2051 N N . PHE A 1 258 ? -14.196 -6.028 13.408 1.00 44.34 258 PHE A N 1
ATOM 2052 C CA . PHE A 1 258 ? -13.166 -6.698 14.224 1.00 44.34 258 PHE A CA 1
ATOM 2053 C C . PHE A 1 258 ? -13.584 -6.723 15.702 1.00 44.34 258 PHE A C 1
ATOM 2055 O O . PHE A 1 258 ? -14.496 -5.985 16.057 1.00 44.34 258 PHE A O 1
ATOM 2062 N N . PRO A 1 259 ? -13.030 -7.608 16.554 1.00 43.91 259 PRO A N 1
ATOM 2063 C CA . PRO A 1 259 ? -13.919 -8.188 17.562 1.00 43.91 259 PRO A CA 1
ATOM 2064 C C . PRO A 1 259 ? -13.317 -8.320 19.003 1.00 43.91 259 PRO A C 1
ATOM 2066 O O . PRO A 1 259 ? -12.102 -8.334 19.172 1.00 43.91 259 PRO A O 1
ATOM 2069 N N . LEU A 1 260 ? -14.162 -8.318 20.056 1.00 43.50 260 LEU A N 1
ATOM 2070 C CA . LEU A 1 260 ? -13.829 -8.084 21.492 1.00 43.50 260 LEU A CA 1
ATOM 2071 C C . LEU A 1 260 ? -13.888 -9.338 22.397 1.00 43.50 260 LEU A C 1
ATOM 2073 O O . LEU A 1 260 ? -14.762 -10.164 22.147 1.00 43.50 260 LEU A O 1
ATOM 2077 N N . PRO A 1 261 ? -13.053 -9.438 23.461 1.00 38.09 261 PRO A N 1
ATOM 2078 C CA . PRO A 1 261 ? -12.880 -10.630 24.311 1.00 38.09 261 PRO A CA 1
ATOM 2079 C C . PRO A 1 261 ? -13.951 -10.856 25.393 1.00 38.09 261 PRO A C 1
ATOM 2081 O O . PRO A 1 261 ? -14.606 -9.917 25.850 1.00 38.09 261 PRO A O 1
ATOM 2084 N N . PHE A 1 262 ? -14.054 -12.116 25.841 1.00 43.00 262 PHE A N 1
ATOM 2085 C CA . PHE A 1 262 ? -14.864 -12.561 26.988 1.00 43.00 262 PHE A CA 1
ATOM 2086 C C . PHE A 1 262 ? -14.098 -12.503 28.324 1.00 43.00 262 PHE A C 1
ATOM 2088 O O . PHE A 1 262 ? -12.866 -12.509 28.351 1.00 43.00 262 PHE A O 1
ATOM 2095 N N . SER A 1 263 ? -14.870 -12.486 29.417 1.00 37.16 263 SER A N 1
ATOM 2096 C CA . SER A 1 263 ? -14.456 -12.686 30.816 1.00 37.16 263 SER A CA 1
ATOM 2097 C C . SER A 1 263 ? -14.640 -14.135 31.262 1.00 37.16 263 SER A C 1
ATOM 2099 O O . SER A 1 263 ? -15.762 -14.633 31.004 1.00 37.16 263 SER A O 1
#

Foldseek 3Di:
DDDDDPPDPDDDDPDDDDDDDDPDDDPAAKAKEKWWADQFFLAKDAAQDQWFKFKKKFDLVLQDAFDDDDDDFDADHRVDMDMFMAIEGRNVPPFMAGGHDDLSHDDGIEIEMEDRDDFFHYKTKWQDSQVSCVLLVHDPPPPPDPDDPPPADPRRSRGVVVSDDPPSSVVVSCCGAAHWIDIWTATNVGDTDDDDDTDGDDPDDDDDDDPDDDDDDPDDDDDDDDDDDPPPDPDPDHHYSDDDDDPPPPHPHRYHYRHDDDD

Sequence (263 aa):
MRRSQECSKSFVDQSGFKVYFTPNLRRYDAMTLMVGASVDPCIVVPPGRRKFTIAGHADPRCLGPDYRYLPQEVVVKPGDHLTVECTYDSTGRNITTFGGLGTGQEMCLAFILYYPRIARARSLSSATCDLVKSLAGLDTRNSNSDDDNSNYTFYQHFHTNNPWDTYYAGIAEAAMRFGYHSTQCYLGDGRRLQISGLITYPRNIRPYIEPAKCTYIEASRSQEQWKDNFLYSTYSAASKITSIYTLITILCYFLLKFPLPFS

InterPro domains:
  IPR000945 Dopamine beta-hydroxylase-like [PTHR10157] (66-205)
  IPR008977 PHM/PNGase F domain superfamily [SSF49742] (27-126)
  IPR014784 Copper type II, ascorbate-dependent monooxygenase-like, C-terminal [G3DSA:2.60.120.230] (44-144)
  IPR024548 Copper type II ascorbate-dependent monooxygenase, C-terminal [PF03712] (68-125)

Secondary structure (DSSP, 8-state):
-PPP----S-------------SSPPSS--EEEEEEE-SSTT-EE-TT-S-EEEEEEE-HHHH-S-B---SS-EEPPTT--EEEEEEEE-TT-SS-EEBSSSTTSB--EEEEEEESPPS-SEEEEEE-HHHHHHHTT---S--SSS-------HHHHHHHS----HHHHHHHHHHHHHS-EEEEEE-TTSPEE---SEE---SS----PPP-PPPPP-PPP-----------------EE---SS---------EEE--B---